Protein AF-0000000067756983 (afdb_homodimer)

Foldseek 3Di:
DDPVVVLVVLVVVVVVVVVVVVVVVVVVVVVCVVVVPPDDCPCPVPVVQVVVCVVVVWAWDWAWDDPDDFKIKIKIKGFDDVCLVVQLVVSCVSQQWAWDDWDWDDDPRMIIIITMTGRPDPDDDDRVSVRVVSNVSRNVD/DDPVVVLVVVVVVVVVVLVVVVVVVVVVVVVCVVVVPPDDCPCPVPVVQVVVCVVVVWAWDWAWDDPDQFKIKIKIKDFDDVCLVVQLVVVCVSQQWAWDDWDWDDDPRMIIIITMTGRPDPDDDDRVSVRVVSSVSRVSD

InterPro domains:
  IPR051358 Transcription factor AMS/ICE1/BHLH6-like [PTHR31945] (1-136)
  IPR054502 Plant bHLH transcription factor, ACT-like domain [PF22754] (61-138)

Secondary structure (DSSP, 8-state):
--HHHHHHHHHHHHHHHHHHHHHHHHHHHHHHHHHTTSS---------HHHHHHHHT---EEEEEE-SSSEEEEEEEEE--TTHHHHHHHHHHHTTEEEEEEEEEEETTEEEEEEEEEE-S-S---HHHHHHHHHHHHHH-/--HHHHHHHHHHHHHHHHHHHHHHHHHHHHHHHHHTTSS---------HHHHHHHHT---EEEEEE-SSSEEEEEEEEE--TTHHHHHHHHHHHTTEEEEEEEEEEETTEEEEEEEEEE-S-S---HHHHHHHHHHHHHH-

Radius of gyration: 19.57 Å; Cα contacts (8 Å, |Δi|>4): 370; chains: 2; bounding box: 44×50×49 Å

Sequence (282 aa):
MTKETIITDAITYIRELQTNVNNLSEQLLEMEATHGEELETKSEENIDTAEEMANWGIEPEVQVAHIGTSKLWIKIVCQKKRGGFTKLMEAMNVLGFDLNDTSVTASKGALLVTSSVEVVRGGQIDAHQIREILLEIIRGIMTKETIITDAITYIRELQTNVNNLSEQLLEMEATHGEELETKSEENIDTAEEMANWGIEPEVQVAHIGTSKLWIKIVCQKKRGGFTKLMEAMNVLGFDLNDTSVTASKGALLVTSSVEVVRGGQIDAHQIREILLEIIRGI

Structure (mmCIF, N/CA/C/O backbone):
data_AF-0000000067756983-model_v1
#
loop_
_entity.id
_entity.type
_entity.pdbx_description
1 polymer 'Transcription factor DYT1-like'
#
loop_
_atom_site.group_PDB
_atom_site.id
_atom_site.type_symbol
_atom_site.label_atom_id
_atom_site.label_alt_id
_atom_site.label_comp_id
_atom_site.label_asym_id
_atom_site.label_entity_id
_atom_site.label_seq_id
_atom_site.pdbx_PDB_ins_code
_atom_site.Cartn_x
_atom_site.Cartn_y
_atom_site.Cartn_z
_atom_site.occupancy
_atom_site.B_iso_or_equiv
_atom_site.auth_seq_id
_atom_site.auth_comp_id
_atom_site.auth_asym_id
_atom_site.auth_atom_id
_atom_site.pdbx_PDB_model_num
ATOM 1 N N . MET A 1 1 ? 13.281 25.672 15.852 1 36.59 1 MET A N 1
ATOM 2 C CA . MET A 1 1 ? 13.094 25.25 14.461 1 36.59 1 MET A CA 1
ATOM 3 C C . MET A 1 1 ? 11.633 25.375 14.047 1 36.59 1 MET A C 1
ATOM 5 O O . MET A 1 1 ? 10.742 24.859 14.727 1 36.59 1 MET A O 1
ATOM 9 N N . THR A 1 2 ? 11.273 26.391 13.211 1 50.47 2 THR A N 1
ATOM 10 C CA . THR A 1 2 ? 9.914 26.844 12.977 1 50.47 2 THR A CA 1
ATOM 11 C C . THR A 1 2 ? 9.188 25.938 12 1 50.47 2 THR A C 1
ATOM 13 O O . THR A 1 2 ? 9.82 25.188 11.242 1 50.47 2 THR A O 1
ATOM 16 N N . LYS A 1 3 ? 7.898 25.875 12.117 1 46.28 3 LYS A N 1
ATOM 17 C CA . LYS A 1 3 ? 6.965 25.078 11.328 1 46.28 3 LYS A CA 1
ATOM 18 C C . LYS A 1 3 ? 7.242 25.219 9.836 1 46.28 3 LYS A C 1
ATOM 20 O O . LYS A 1 3 ? 7.176 24.234 9.094 1 46.28 3 LYS A O 1
ATOM 25 N N . GLU A 1 4 ? 7.738 26.344 9.453 1 51.88 4 GLU A N 1
ATOM 26 C CA . GLU A 1 4 ? 7.977 26.703 8.055 1 51.88 4 GLU A CA 1
ATOM 27 C C . GLU A 1 4 ? 9.211 25.984 7.512 1 51.88 4 GLU A C 1
ATOM 29 O O . GLU A 1 4 ? 9.203 25.484 6.387 1 51.88 4 GLU A O 1
ATOM 34 N N . THR A 1 5 ? 10.164 25.766 8.406 1 55.03 5 THR A N 1
ATOM 35 C CA . THR A 1 5 ? 11.422 25.141 7.988 1 55.03 5 THR A CA 1
ATOM 36 C C . THR A 1 5 ? 11.242 23.641 7.793 1 55.03 5 THR A C 1
ATOM 38 O O . THR A 1 5 ? 11.805 23.062 6.863 1 55.03 5 THR A O 1
ATOM 41 N N . ILE A 1 6 ? 10.406 23.047 8.492 1 44.69 6 ILE A N 1
ATOM 42 C CA . ILE A 1 6 ? 10.164 21.609 8.43 1 44.69 6 ILE A CA 1
ATOM 43 C C . ILE A 1 6 ? 9.406 21.281 7.148 1 44.69 6 ILE A C 1
ATOM 45 O O . ILE A 1 6 ? 9.719 20.297 6.465 1 44.69 6 ILE A O 1
ATOM 49 N N . ILE A 1 7 ? 8.539 22.141 6.773 1 47.72 7 ILE A N 1
ATOM 50 C CA . ILE A 1 7 ? 7.738 21.938 5.57 1 47.72 7 ILE A CA 1
ATOM 51 C C . ILE A 1 7 ? 8.617 22.094 4.332 1 47.72 7 ILE A C 1
ATOM 53 O O . ILE A 1 7 ? 8.539 21.297 3.398 1 47.72 7 ILE A O 1
ATOM 57 N N . THR A 1 8 ? 9.406 23.125 4.434 1 49.41 8 THR A N 1
ATOM 58 C CA . THR A 1 8 ? 10.297 23.391 3.305 1 49.41 8 THR A CA 1
ATOM 59 C C . THR A 1 8 ? 11.273 22.219 3.111 1 49.41 8 THR A C 1
ATOM 61 O O . THR A 1 8 ? 11.523 21.797 1.982 1 49.41 8 THR A O 1
ATOM 64 N N . ASP A 1 9 ? 11.68 21.703 4.18 1 51.28 9 ASP A N 1
ATOM 65 C CA . ASP A 1 9 ? 12.602 20.562 4.121 1 51.28 9 ASP A CA 1
ATOM 66 C C . ASP A 1 9 ? 11.914 19.328 3.545 1 51.28 9 ASP A C 1
ATOM 68 O O . ASP A 1 9 ? 12.5 18.625 2.725 1 51.28 9 ASP A O 1
ATOM 72 N N . ALA A 1 10 ? 10.766 19.203 3.908 1 50.38 10 ALA A N 1
ATOM 73 C CA . ALA A 1 10 ? 9.969 18.078 3.42 1 50.38 10 ALA A CA 1
ATOM 74 C C . ALA A 1 10 ? 9.695 18.203 1.924 1 50.38 10 ALA A C 1
ATOM 76 O O . ALA A 1 10 ? 9.867 17.234 1.171 1 50.38 10 ALA A O 1
ATOM 77 N N . ILE A 1 11 ? 9.32 19.359 1.506 1 48.72 11 ILE A N 1
ATOM 78 C CA . ILE A 1 11 ? 9.062 19.609 0.092 1 48.72 11 ILE A CA 1
ATOM 79 C C . ILE A 1 11 ? 10.32 19.328 -0.722 1 48.72 11 ILE A C 1
ATOM 81 O O . ILE A 1 11 ? 10.25 18.703 -1.784 1 48.72 11 ILE A O 1
ATOM 85 N N . THR A 1 12 ? 11.453 19.859 -0.094 1 55.69 12 THR A N 1
ATOM 86 C CA . THR A 1 12 ? 12.742 19.641 -0.745 1 55.69 12 THR A CA 1
ATOM 87 C C . THR A 1 12 ? 13.047 18.156 -0.895 1 55.69 12 THR A C 1
ATOM 89 O O . THR A 1 12 ? 13.492 17.719 -1.954 1 55.69 12 THR A O 1
ATOM 92 N N . TYR A 1 13 ? 12.734 17.531 0.119 1 47.44 13 TYR A N 1
ATOM 93 C CA . TYR A 1 13 ? 12.945 16.078 0.11 1 47.44 13 TYR A CA 1
ATOM 94 C C . TYR A 1 13 ? 12.055 15.406 -0.927 1 47.44 13 TYR A C 1
ATOM 96 O O . TYR A 1 13 ? 12.523 14.57 -1.703 1 47.44 13 TYR A O 1
ATOM 104 N N . ILE A 1 14 ? 10.953 15.812 -0.94 1 49.72 14 ILE A N 1
ATOM 105 C CA . ILE A 1 14 ? 9.984 15.258 -1.886 1 49.72 14 ILE A CA 1
ATOM 106 C C . ILE A 1 14 ? 10.43 15.578 -3.314 1 49.72 14 ILE A C 1
ATOM 108 O O . ILE A 1 14 ? 10.375 14.711 -4.191 1 49.72 14 ILE A O 1
ATOM 112 N N . ARG A 1 15 ? 10.836 16.781 -3.408 1 51.19 15 ARG A N 1
ATOM 113 C CA . ARG A 1 15 ? 11.336 17.172 -4.719 1 51.19 15 ARG A CA 1
ATOM 114 C C . ARG A 1 15 ? 12.555 16.344 -5.121 1 51.19 15 ARG A C 1
ATOM 116 O O . ARG A 1 15 ? 12.664 15.922 -6.27 1 51.19 15 ARG A O 1
ATOM 123 N N . GLU A 1 16 ? 13.344 16.234 -4.133 1 52.62 16 GLU A N 1
ATOM 124 C CA . GLU A 1 16 ? 14.523 15.414 -4.363 1 52.62 16 GLU A CA 1
ATOM 125 C C . GLU A 1 16 ? 14.133 13.977 -4.688 1 52.62 16 GLU A C 1
ATOM 127 O O . GLU A 1 16 ? 14.703 13.359 -5.594 1 52.62 16 GLU A O 1
ATOM 132 N N . LEU A 1 17 ? 13.234 13.5 -4.012 1 47.62 17 LEU A N 1
ATOM 133 C CA . LEU A 1 17 ? 12.742 12.148 -4.254 1 47.62 17 LEU A CA 1
ATOM 134 C C . LEU A 1 17 ? 12.117 12.039 -5.645 1 47.62 17 LEU A C 1
ATOM 136 O O . LEU A 1 17 ? 12.375 11.07 -6.367 1 47.62 17 LEU A O 1
ATOM 140 N N . GLN A 1 18 ? 11.414 12.984 -5.906 1 49.75 18 GLN A N 1
ATOM 141 C CA . GLN A 1 18 ? 10.781 13.023 -7.223 1 49.75 18 GLN A CA 1
ATOM 142 C C . GLN A 1 18 ? 11.82 13.055 -8.336 1 49.75 18 GLN A C 1
ATOM 144 O O . GLN A 1 18 ? 11.68 12.367 -9.352 1 49.75 18 GLN A O 1
ATOM 149 N N . THR A 1 19 ? 12.758 13.828 -8.094 1 55.75 19 THR A N 1
ATOM 150 C CA . THR A 1 19 ? 13.852 13.914 -9.055 1 55.75 19 THR A CA 1
ATOM 151 C C . THR A 1 19 ? 14.555 12.562 -9.195 1 55.75 19 THR A C 1
ATOM 153 O O . THR A 1 19 ? 14.875 12.141 -10.305 1 55.75 19 THR A O 1
ATOM 156 N N . ASN A 1 20 ? 14.734 11.969 -8.133 1 48.38 20 ASN A N 1
ATOM 157 C CA . ASN A 1 20 ? 15.375 10.656 -8.133 1 48.38 20 ASN A CA 1
ATOM 158 C C . ASN A 1 20 ? 14.539 9.617 -8.875 1 48.38 20 ASN A C 1
ATOM 160 O O . ASN A 1 20 ? 15.07 8.828 -9.656 1 48.38 20 ASN A O 1
ATOM 164 N N . VAL A 1 21 ? 13.312 9.656 -8.547 1 46.88 21 VAL A N 1
ATOM 165 C CA . VAL A 1 21 ? 12.383 8.758 -9.227 1 46.88 21 VAL A CA 1
ATOM 166 C C . VAL A 1 21 ? 12.422 9.016 -10.734 1 46.88 21 VAL A C 1
ATOM 168 O O . VAL A 1 21 ? 12.453 8.078 -11.531 1 46.88 21 VAL A O 1
ATOM 171 N N . ASN A 1 22 ? 12.398 10.195 -11.031 1 49.06 22 ASN A N 1
ATOM 172 C CA . ASN A 1 22 ? 12.492 10.57 -12.445 1 49.06 22 ASN A CA 1
ATOM 173 C C . ASN A 1 22 ? 13.797 10.086 -13.07 1 49.06 22 ASN A C 1
ATOM 175 O O . ASN A 1 22 ? 13.797 9.578 -14.188 1 49.06 22 ASN A O 1
ATOM 179 N N . ASN A 1 23 ? 14.727 10.32 -12.367 1 50.28 23 ASN A N 1
ATOM 180 C CA . ASN A 1 23 ? 16.016 9.852 -12.844 1 50.28 23 ASN A CA 1
ATOM 181 C C . ASN A 1 23 ? 16.047 8.336 -13.016 1 50.28 23 ASN A C 1
ATOM 183 O O . ASN A 1 23 ? 16.547 7.832 -14.023 1 50.28 23 ASN A O 1
ATOM 187 N N . LEU A 1 24 ? 15.539 7.738 -12.109 1 45.72 24 LEU A N 1
ATOM 188 C CA . LEU A 1 24 ? 15.469 6.285 -12.141 1 45.72 24 LEU A CA 1
ATOM 189 C C . LEU A 1 24 ? 14.594 5.812 -13.305 1 45.72 24 LEU A C 1
ATOM 191 O O . LEU A 1 24 ? 14.945 4.859 -14 1 45.72 24 LEU A O 1
ATOM 195 N N . SER A 1 25 ? 13.539 6.363 -13.398 1 44.47 25 SER A N 1
ATOM 196 C CA . SER A 1 25 ? 12.641 6.07 -14.508 1 44.47 25 SER A CA 1
ATOM 197 C C . SER A 1 25 ? 13.328 6.289 -15.852 1 44.47 25 SER A C 1
ATOM 199 O O . SER A 1 25 ? 13.188 5.48 -16.766 1 44.47 25 SER A O 1
ATOM 201 N N . GLU A 1 26 ? 13.945 7.352 -15.945 1 50.78 26 GLU A N 1
ATOM 202 C CA . GLU A 1 26 ? 14.703 7.645 -17.156 1 50.78 26 GLU A CA 1
ATOM 203 C C . GLU A 1 26 ? 15.773 6.582 -17.391 1 50.78 26 GLU A C 1
ATOM 205 O O . GLU A 1 26 ? 15.977 6.148 -18.531 1 50.78 26 GLU A O 1
ATOM 210 N N . GLN A 1 27 ? 16.406 6.289 -16.391 1 48.44 27 GLN A N 1
ATOM 211 C CA . GLN A 1 27 ? 17.438 5.266 -16.469 1 48.44 27 GLN A CA 1
ATOM 212 C C . GLN A 1 27 ? 16.844 3.916 -16.875 1 48.44 27 GLN A C 1
ATOM 214 O O . GLN A 1 27 ? 17.422 3.203 -17.703 1 48.44 27 GLN A O 1
ATOM 219 N N . LEU A 1 28 ? 15.805 3.629 -16.281 1 43.47 28 LEU A N 1
ATOM 220 C CA . LEU A 1 28 ? 15.102 2.4 -16.641 1 43.47 28 LEU A CA 1
ATOM 221 C C . LEU A 1 28 ? 14.664 2.424 -18.094 1 43.47 28 LEU A C 1
ATOM 223 O O . LEU A 1 28 ? 14.781 1.419 -18.797 1 43.47 28 LEU A O 1
ATOM 227 N N . LEU A 1 29 ? 14.188 3.416 -18.453 1 47.22 29 LEU A N 1
ATOM 228 C CA . LEU A 1 29 ? 13.805 3.582 -19.844 1 47.22 29 LEU A CA 1
ATOM 229 C C . LEU A 1 29 ? 15.023 3.449 -20.766 1 47.22 29 LEU A C 1
ATOM 231 O O . LEU A 1 29 ? 14.938 2.842 -21.828 1 47.22 29 LEU A O 1
ATOM 235 N N . GLU A 1 30 ? 15.961 3.965 -20.328 1 47.97 30 GLU A N 1
ATOM 236 C CA . GLU A 1 30 ? 17.188 3.871 -21.109 1 47.97 30 GLU A CA 1
ATOM 237 C C . GLU A 1 30 ? 17.703 2.434 -21.172 1 47.97 30 GLU A C 1
ATOM 239 O O . GLU A 1 30 ? 18.156 1.973 -22.219 1 47.97 30 GLU A O 1
ATOM 244 N N . MET A 1 31 ? 17.719 1.837 -20.094 1 42.47 31 MET A N 1
ATOM 245 C CA . MET A 1 31 ? 18.156 0.443 -20.047 1 42.47 31 MET A CA 1
ATOM 246 C C . MET A 1 31 ? 17.219 -0.446 -20.859 1 42.47 31 MET A C 1
ATOM 248 O O . MET A 1 31 ? 17.672 -1.361 -21.547 1 42.47 31 MET A O 1
ATOM 252 N N . GLU A 1 32 ? 16 -0.289 -20.594 1 40.88 32 GLU A N 1
ATOM 253 C CA . GLU A 1 32 ? 15.055 -1.032 -21.406 1 40.88 32 GLU A CA 1
ATOM 254 C C . GLU A 1 32 ? 15.281 -0.773 -22.891 1 40.88 32 GLU A C 1
ATOM 256 O O . GLU A 1 32 ? 15.102 -1.669 -23.719 1 40.88 32 GLU A O 1
ATOM 261 N N . ALA A 1 33 ? 15.57 0.448 -23.219 1 41.69 33 ALA A N 1
ATOM 262 C CA . ALA A 1 33 ? 15.867 0.788 -24.609 1 41.69 33 ALA A CA 1
ATOM 263 C C . ALA A 1 33 ? 17.078 0.007 -25.109 1 41.69 33 ALA A C 1
ATOM 265 O O . ALA A 1 33 ? 17.125 -0.387 -26.281 1 41.69 33 ALA A O 1
ATOM 266 N N . THR A 1 34 ? 17.984 -0.123 -24.266 1 39.94 34 THR A N 1
ATOM 267 C CA . THR A 1 34 ? 19.141 -0.891 -24.734 1 39.94 34 THR A CA 1
ATOM 268 C C . THR A 1 34 ? 18.812 -2.379 -24.797 1 39.94 34 THR A C 1
ATOM 270 O O . THR A 1 34 ? 19.266 -3.084 -25.688 1 39.94 34 THR A O 1
ATOM 273 N N . HIS A 1 35 ? 18.297 -2.93 -23.719 1 37.5 35 HIS A N 1
ATOM 274 C CA . HIS A 1 35 ? 17.984 -4.352 -23.766 1 37.5 35 HIS A CA 1
ATOM 275 C C . HIS A 1 35 ? 16.719 -4.613 -24.594 1 37.5 35 HIS A C 1
ATOM 277 O O . HIS A 1 35 ? 16.5 -5.738 -25.031 1 37.5 35 HIS A O 1
ATOM 283 N N . GLY A 1 36 ? 15.781 -3.736 -24.391 1 34.25 36 GLY A N 1
ATOM 284 C CA . GLY A 1 36 ? 14.523 -3.926 -25.109 1 34.25 36 GLY A CA 1
ATOM 285 C C . GLY A 1 36 ? 14.688 -3.918 -26.609 1 34.25 36 GLY A C 1
ATOM 286 O O . GLY A 1 36 ? 13.703 -3.781 -27.344 1 34.25 36 GLY A O 1
ATOM 287 N N . GLU A 1 37 ? 15.734 -3.994 -27.188 1 33.19 37 GLU A N 1
ATOM 288 C CA . GLU A 1 37 ? 15.516 -4.105 -28.625 1 33.19 37 GLU A CA 1
ATOM 289 C C . GLU A 1 37 ? 14.422 -5.129 -28.938 1 33.19 37 GLU A C 1
ATOM 291 O O . GLU A 1 37 ? 13.602 -4.914 -29.828 1 33.19 37 GLU A O 1
ATOM 296 N N . GLU A 1 38 ? 14.625 -6.48 -28.688 1 33.31 38 GLU A N 1
ATOM 297 C CA . GLU A 1 38 ? 13.711 -7.422 -29.328 1 33.31 38 GLU A CA 1
ATOM 298 C C . GLU A 1 38 ? 12.352 -7.422 -28.625 1 33.31 38 GLU A C 1
ATOM 300 O O . GLU A 1 38 ? 11.406 -8.055 -29.094 1 33.31 38 GLU A O 1
ATOM 305 N N . LEU A 1 39 ? 12.328 -7.441 -27.266 1 32.03 39 LEU A N 1
ATOM 306 C CA . LEU A 1 39 ? 10.977 -7.699 -26.781 1 32.03 39 LEU A CA 1
ATOM 307 C C . LEU A 1 39 ? 10.016 -6.605 -27.234 1 32.03 39 LEU A C 1
ATOM 309 O O . LEU A 1 39 ? 10.398 -5.434 -27.312 1 32.03 39 LEU A O 1
ATOM 313 N N . GLU A 1 40 ? 8.875 -6.832 -27.938 1 30.91 40 GLU A N 1
ATOM 314 C CA . GLU A 1 40 ? 7.809 -6.059 -28.562 1 30.91 40 GLU A CA 1
ATOM 315 C C . GLU A 1 40 ? 7.379 -4.887 -27.688 1 30.91 40 GLU A C 1
ATOM 317 O O . GLU A 1 40 ? 7.383 -4.988 -26.453 1 30.91 40 GLU A O 1
ATOM 322 N N . THR A 1 41 ? 7.496 -3.629 -28.031 1 29.73 41 THR A N 1
ATOM 323 C CA . THR A 1 41 ? 7.055 -2.254 -27.828 1 29.73 41 THR A CA 1
ATOM 324 C C . THR A 1 41 ? 5.641 -2.217 -27.25 1 29.73 41 THR A C 1
ATOM 326 O O . TH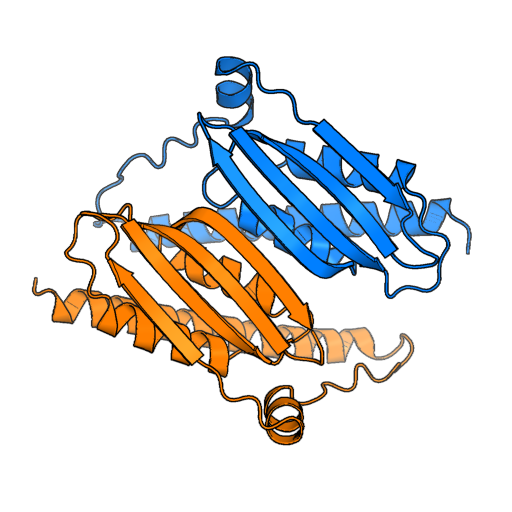R A 1 41 ? 4.688 -1.888 -27.953 1 29.73 41 THR A O 1
ATOM 329 N N . LYS A 1 42 ? 5.082 -3.326 -26.719 1 30.2 42 LYS A N 1
ATOM 330 C CA . LYS A 1 42 ? 3.691 -2.965 -26.453 1 30.2 42 LYS A CA 1
ATOM 331 C C . LYS A 1 42 ? 3.598 -1.609 -25.766 1 30.2 42 LYS A C 1
ATOM 333 O O . LYS A 1 42 ? 4.438 -1.278 -24.922 1 30.2 42 LYS A O 1
ATOM 338 N N . SER A 1 43 ? 2.961 -0.552 -26.266 1 30.27 43 SER A N 1
ATOM 339 C CA . SER A 1 43 ? 2.604 0.837 -26 1 30.27 43 SER A CA 1
ATOM 340 C C . SER A 1 43 ? 2.289 1.057 -24.531 1 30.27 43 SER A C 1
ATOM 342 O O . SER A 1 43 ? 1.29 0.545 -24.016 1 30.27 43 SER A O 1
ATOM 344 N N . GLU A 1 44 ? 3.182 0.87 -23.672 1 33.62 44 GLU A N 1
ATOM 345 C CA . GLU A 1 44 ? 2.92 1.61 -22.453 1 33.62 44 GLU A CA 1
ATOM 346 C C . GLU A 1 44 ? 2.252 2.951 -22.734 1 33.62 44 GLU A C 1
ATOM 348 O O . GLU A 1 44 ? 2.902 3.883 -23.219 1 33.62 44 GLU A O 1
ATOM 353 N N . GLU A 1 45 ? 1.182 3.066 -23.516 1 32.41 45 GLU A N 1
ATOM 354 C CA . GLU A 1 45 ? 0.458 4.332 -23.594 1 32.41 45 GLU A CA 1
ATOM 355 C C . GLU A 1 45 ? 0.541 5.09 -22.266 1 32.41 45 GLU A C 1
ATOM 357 O O . GLU A 1 45 ? 0.088 4.594 -21.234 1 32.41 45 GLU A O 1
ATOM 362 N N . ASN A 1 46 ? 1.692 5.621 -21.906 1 35.22 46 ASN A N 1
ATOM 363 C CA . ASN A 1 46 ? 1.701 6.762 -21 1 35.22 46 ASN A CA 1
ATOM 364 C C . ASN A 1 46 ? 0.363 7.496 -21 1 35.22 46 ASN A C 1
ATOM 366 O O . ASN A 1 46 ? 0.097 8.305 -21.891 1 35.22 46 ASN A O 1
ATOM 370 N N . ILE A 1 47 ? -0.739 6.887 -20.953 1 34.44 47 ILE A N 1
ATOM 371 C CA . ILE A 1 47 ? -1.955 7.68 -20.812 1 34.44 47 ILE A CA 1
ATOM 372 C C . ILE A 1 47 ? -1.733 8.781 -19.766 1 34.44 47 ILE A C 1
ATOM 374 O O . ILE A 1 47 ? -1.287 8.508 -18.656 1 34.44 47 ILE A O 1
ATOM 378 N N . ASP A 1 48 ? -1.341 9.961 -20.156 1 37.44 48 ASP A N 1
ATOM 379 C CA . ASP A 1 48 ? -1.417 11.172 -19.328 1 37.44 48 ASP A CA 1
ATOM 380 C C . ASP A 1 48 ? -2.535 11.062 -18.297 1 37.44 48 ASP A C 1
ATOM 382 O O . ASP A 1 48 ? -3.715 11.031 -18.656 1 37.44 48 ASP A O 1
ATOM 386 N N . THR A 1 49 ? -2.303 10.391 -17.266 1 40.44 49 THR A N 1
ATOM 387 C CA . THR A 1 49 ? -3.213 10.172 -16.141 1 40.44 49 THR A CA 1
ATOM 388 C C . THR A 1 49 ? -4.062 11.414 -15.891 1 40.44 49 THR A C 1
ATOM 390 O O . THR A 1 49 ? -5.254 11.312 -15.586 1 40.44 49 THR A O 1
ATOM 393 N N . ALA A 1 50 ? -3.404 12.617 -15.836 1 40.97 50 ALA A N 1
ATOM 394 C CA . ALA A 1 50 ? -4.227 13.812 -15.688 1 40.97 50 ALA A CA 1
ATOM 395 C C . ALA A 1 50 ? -5.289 13.891 -16.781 1 40.97 50 ALA A C 1
ATOM 397 O O . ALA A 1 50 ? -6.43 14.281 -16.516 1 40.97 50 ALA A O 1
ATOM 398 N N . GLU A 1 51 ? -4.816 13.68 -17.922 1 45.25 51 GLU A N 1
ATOM 399 C CA . GLU A 1 51 ? -5.758 13.773 -19.031 1 45.25 51 GLU A CA 1
ATOM 400 C C . GLU A 1 51 ? -6.836 12.695 -18.938 1 45.25 51 GLU A C 1
ATOM 402 O O . GLU A 1 51 ? -8 12.945 -19.25 1 45.25 51 GLU A O 1
ATOM 407 N N . GLU A 1 52 ? -6.488 11.492 -18.516 1 47.44 52 GLU A N 1
ATOM 408 C CA . GLU A 1 52 ? -7.551 10.5 -18.359 1 47.44 52 GLU A CA 1
ATOM 409 C C . GLU A 1 52 ? -8.469 10.852 -17.203 1 47.44 52 GLU A C 1
ATOM 411 O O . GLU A 1 52 ? -9.688 10.672 -17.281 1 47.44 52 GLU A O 1
ATOM 416 N N . MET A 1 53 ? -7.871 11.359 -16.031 1 48.66 53 MET A N 1
ATOM 417 C CA . MET A 1 53 ? -8.734 11.859 -14.977 1 48.66 53 MET A CA 1
ATOM 418 C C . MET A 1 53 ? -9.758 12.852 -15.523 1 48.66 53 MET A C 1
ATOM 420 O O . MET A 1 53 ? -10.93 12.812 -15.148 1 48.66 53 MET A O 1
ATOM 424 N N . ALA A 1 54 ? -9.156 13.812 -16.312 1 52.5 54 ALA A N 1
ATOM 425 C CA . ALA A 1 54 ? -10.086 14.742 -16.953 1 52.5 54 ALA A CA 1
ATOM 426 C C . ALA A 1 54 ? -11.164 13.984 -17.734 1 52.5 54 ALA A C 1
ATOM 428 O O . ALA A 1 54 ? -12.312 14.422 -17.797 1 52.5 54 ALA A O 1
ATOM 429 N N . ASN A 1 55 ? -10.727 12.906 -18.25 1 54.78 55 ASN A N 1
ATOM 430 C CA . ASN A 1 55 ? -11.727 12.258 -19.078 1 54.78 55 ASN A CA 1
ATOM 431 C C . ASN A 1 55 ? -12.852 11.648 -18.25 1 54.78 55 ASN A C 1
ATOM 433 O O . ASN A 1 55 ? -14 11.609 -18.688 1 54.78 55 ASN A O 1
ATOM 437 N N . TRP A 1 56 ? -12.352 11.312 -17.016 1 59.38 56 TRP A N 1
ATOM 438 C CA . TRP A 1 56 ? -13.414 10.758 -16.188 1 59.38 56 TRP A CA 1
ATOM 439 C C . TRP A 1 56 ? -13.969 11.812 -15.234 1 59.38 56 TRP A C 1
ATOM 441 O O . TRP A 1 56 ? -14.938 11.57 -14.516 1 59.38 56 TRP A O 1
ATOM 451 N N . GLY A 1 57 ? -13.305 13.039 -15.406 1 69.62 57 GLY A N 1
ATOM 452 C CA . GLY A 1 57 ? -13.789 14.109 -14.555 1 69.62 57 GLY A CA 1
ATOM 453 C C . GLY A 1 57 ? -13.508 13.883 -13.086 1 69.62 57 GLY A C 1
ATOM 454 O O . GLY A 1 57 ? -14.18 14.445 -12.219 1 69.62 57 GLY A O 1
ATOM 455 N N . ILE A 1 58 ? -12.594 12.914 -12.789 1 77.56 58 ILE A N 1
ATOM 456 C CA . ILE A 1 58 ? -12.359 12.648 -11.375 1 77.56 58 ILE A CA 1
ATOM 457 C C . ILE A 1 58 ? -11.297 13.617 -10.836 1 77.56 58 ILE A C 1
ATOM 459 O O . ILE A 1 58 ? -10.156 13.609 -11.297 1 77.56 58 ILE A O 1
ATOM 463 N N . GLU A 1 59 ? -11.633 14.508 -9.93 1 86.81 59 GLU A N 1
ATOM 464 C CA . GLU A 1 59 ? -10.727 15.445 -9.273 1 86.81 59 GLU A CA 1
ATOM 465 C C . GLU A 1 59 ? -10.188 14.859 -7.969 1 86.81 59 GLU A C 1
ATOM 467 O O . GLU A 1 59 ? -10.945 14.344 -7.152 1 86.81 59 GLU A O 1
ATOM 472 N N . PRO A 1 60 ? -8.914 14.953 -7.844 1 92.56 60 PRO A N 1
ATOM 473 C CA . PRO A 1 60 ? -8.344 14.414 -6.605 1 92.56 60 PRO A CA 1
ATOM 474 C C . PRO A 1 60 ? -8.875 15.117 -5.359 1 92.56 60 PRO A C 1
ATOM 476 O O . PRO A 1 60 ? -9.055 16.328 -5.359 1 92.56 60 PRO A O 1
ATOM 479 N N . GLU A 1 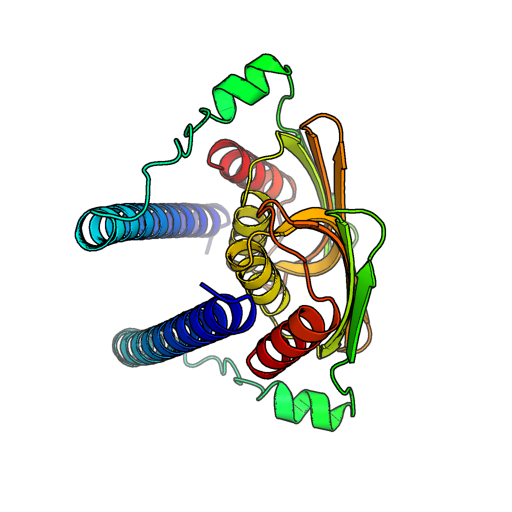61 ? -9.234 14.344 -4.43 1 94.88 61 GLU A N 1
ATOM 480 C CA . GLU A 1 61 ? -9.695 14.82 -3.129 1 94.88 61 GLU A CA 1
ATOM 481 C C . GLU A 1 61 ? -8.883 14.195 -1.996 1 94.88 61 GLU A C 1
ATOM 483 O O . GLU A 1 61 ? -8.578 13 -2.023 1 94.88 61 GLU A O 1
ATOM 488 N N . VAL A 1 62 ? -8.477 15.086 -1.044 1 95.88 62 VAL A N 1
ATOM 489 C CA . VAL A 1 62 ? -7.762 14.602 0.128 1 95.88 62 VAL A CA 1
ATOM 490 C C . VAL A 1 62 ? -8.383 15.18 1.396 1 95.88 62 VAL A C 1
ATOM 492 O O . VAL A 1 62 ? -8.625 16.391 1.477 1 95.88 62 VAL A O 1
ATOM 495 N N . GLN A 1 63 ? -8.711 14.328 2.307 1 96.69 63 GLN A N 1
ATOM 496 C CA . GLN A 1 63 ? -9.172 14.727 3.633 1 96.69 63 GLN A CA 1
ATOM 497 C C . GLN A 1 63 ? -8.242 14.203 4.723 1 96.69 63 GLN A C 1
ATOM 499 O O . GLN A 1 63 ? -7.793 13.055 4.664 1 96.69 63 GLN A O 1
ATOM 504 N N . VAL A 1 64 ? -7.914 15.078 5.625 1 95.31 64 VAL A N 1
ATOM 505 C CA . VAL A 1 64 ? -7.055 14.703 6.746 1 95.31 64 VAL A CA 1
ATOM 506 C C . VAL A 1 64 ? -7.672 15.188 8.055 1 95.31 64 VAL A C 1
ATOM 508 O O . VAL A 1 64 ? -8.109 16.328 8.156 1 95.31 64 VAL A O 1
ATOM 511 N N . ALA A 1 65 ? -7.734 14.273 8.984 1 94.81 65 ALA A N 1
ATOM 512 C CA . ALA A 1 65 ? -8.281 14.633 10.289 1 94.81 65 ALA A CA 1
ATOM 513 C C . ALA A 1 65 ? -7.441 14.031 11.414 1 94.81 65 ALA A C 1
ATOM 515 O O . ALA A 1 65 ? -6.941 12.914 11.297 1 94.81 65 ALA A O 1
ATOM 516 N N . HIS A 1 66 ? -7.41 14.758 12.453 1 91.69 66 HIS A N 1
ATOM 517 C CA . HIS A 1 66 ? -6.785 14.219 13.656 1 91.69 66 HIS A CA 1
ATOM 518 C C . HIS A 1 66 ? -7.699 13.219 14.352 1 91.69 66 HIS A C 1
ATOM 520 O O . HIS A 1 66 ? -8.891 13.492 14.547 1 91.69 66 HIS A O 1
ATOM 526 N N . ILE A 1 67 ? -7.184 12.094 14.664 1 90.06 67 ILE A N 1
ATOM 527 C CA . ILE A 1 67 ? -7.984 11.117 15.391 1 90.06 67 ILE A CA 1
ATOM 528 C C . ILE A 1 67 ? -7.305 10.773 16.719 1 90.06 67 ILE A C 1
ATOM 530 O O . ILE A 1 67 ? -7.723 9.844 17.406 1 90.06 67 ILE A O 1
ATOM 534 N N . GLY A 1 68 ? -6.301 11.453 17.109 1 84.06 68 GLY A N 1
ATOM 535 C CA . GLY A 1 68 ? -5.508 11.344 18.328 1 84.06 68 GLY A CA 1
ATOM 536 C C . GLY A 1 68 ? -4.336 12.305 18.359 1 84.06 68 GLY A C 1
ATOM 537 O O . GLY A 1 68 ? -4.211 13.172 17.5 1 84.06 68 GLY A O 1
ATOM 538 N N . THR A 1 69 ? -3.59 12.25 19.344 1 82.44 69 THR A N 1
ATOM 539 C CA . THR A 1 69 ? -2.459 13.156 19.5 1 82.44 69 THR A CA 1
ATOM 540 C C . THR A 1 69 ? -1.447 12.977 18.375 1 82.44 69 THR A C 1
ATOM 542 O O . THR A 1 69 ? -0.939 13.953 17.828 1 82.44 69 THR A O 1
ATOM 545 N N . SER A 1 70 ? -1.189 11.742 17.969 1 87.25 70 SER A N 1
ATOM 546 C CA . SER A 1 70 ? -0.176 11.477 16.953 1 87.25 70 SER A CA 1
ATOM 547 C C . SER A 1 70 ? -0.746 10.656 15.797 1 87.25 70 SER A C 1
ATOM 549 O O . SER A 1 70 ? 0.004 10.039 15.039 1 87.25 70 SER A O 1
ATOM 551 N N . LYS A 1 71 ? -2.102 10.641 15.695 1 90.81 71 LYS A N 1
ATOM 552 C CA . LYS A 1 71 ? -2.75 9.805 14.695 1 90.81 71 LYS A CA 1
ATOM 553 C C . LYS A 1 71 ? -3.596 10.641 13.742 1 90.81 71 LYS A C 1
ATOM 555 O O . LYS A 1 71 ? -4.273 11.578 14.164 1 90.81 71 LYS A O 1
ATOM 560 N N . LEU A 1 72 ? -3.484 10.312 12.516 1 93.5 72 LEU A N 1
ATOM 561 C CA . LEU A 1 72 ? -4.266 11 11.484 1 93.5 72 LEU A CA 1
ATOM 562 C C . LEU A 1 72 ? -5.129 10.008 10.711 1 93.5 72 LEU A C 1
ATOM 564 O O . LEU A 1 72 ? -4.75 8.844 10.547 1 93.5 72 LEU A O 1
ATOM 568 N N . TRP A 1 73 ? -6.285 10.438 10.383 1 95.5 73 TRP A N 1
ATOM 569 C CA . TRP A 1 73 ? -7.121 9.766 9.391 1 95.5 73 TRP A CA 1
ATOM 570 C C . TRP A 1 73 ? -7.012 10.461 8.039 1 95.5 73 TRP A C 1
ATOM 572 O O . TRP A 1 73 ? -7.117 11.688 7.949 1 95.5 73 TRP A O 1
ATOM 582 N N . ILE A 1 74 ? -6.738 9.672 7.027 1 97 74 ILE A N 1
ATOM 583 C CA . ILE A 1 74 ? -6.535 10.203 5.684 1 97 74 ILE A CA 1
ATOM 584 C C . ILE A 1 74 ? -7.484 9.516 4.707 1 97 74 ILE A C 1
ATOM 586 O O . ILE A 1 74 ? -7.629 8.289 4.73 1 97 74 ILE A O 1
ATOM 590 N N . LYS A 1 75 ? -8.195 10.281 3.943 1 97.25 75 LYS A N 1
ATOM 591 C CA . LYS A 1 75 ? -9.008 9.805 2.832 1 97.25 75 LYS A CA 1
ATOM 592 C C . LYS A 1 75 ? -8.578 10.445 1.516 1 97.25 75 LYS A C 1
ATOM 594 O O . LYS A 1 75 ? -8.484 11.664 1.418 1 97.25 75 LYS A O 1
ATOM 599 N N . ILE A 1 76 ? -8.328 9.617 0.523 1 97.06 76 ILE A N 1
ATOM 600 C CA . ILE A 1 76 ? -7.898 10.102 -0.783 1 97.06 76 ILE A CA 1
ATOM 601 C C . ILE A 1 76 ? -8.812 9.539 -1.871 1 97.06 76 ILE A C 1
ATOM 603 O O . ILE A 1 76 ? -9.102 8.336 -1.884 1 97.06 76 ILE A O 1
ATOM 607 N N . VAL A 1 77 ? -9.281 10.375 -2.717 1 94.5 77 VAL A N 1
ATOM 608 C CA . VAL A 1 77 ? -9.977 9.984 -3.939 1 94.5 77 VAL A CA 1
ATOM 609 C C . VAL A 1 77 ? -9.234 10.539 -5.152 1 94.5 77 VAL A C 1
ATOM 611 O O . VAL A 1 77 ? -8.961 11.742 -5.227 1 94.5 77 VAL A O 1
ATOM 614 N N . CYS A 1 78 ? -8.875 9.617 -6.047 1 92.94 78 CYS A N 1
ATOM 615 C CA . CYS A 1 78 ? -8.148 10.07 -7.234 1 92.94 78 CYS A CA 1
ATOM 616 C C . CYS A 1 78 ? -8.312 9.078 -8.375 1 92.94 78 CYS A C 1
ATOM 618 O O . CYS A 1 78 ? -9.008 8.07 -8.242 1 92.94 78 CYS A O 1
ATOM 620 N N . GLN A 1 79 ? -7.859 9.469 -9.484 1 91.75 79 GLN A N 1
ATOM 621 C CA . GLN A 1 79 ? -7.848 8.555 -10.617 1 91.75 79 GLN A CA 1
ATOM 622 C C . GLN A 1 79 ? -6.895 7.387 -10.375 1 91.75 79 GLN A C 1
ATOM 624 O O . GLN A 1 79 ? -5.781 7.578 -9.883 1 91.75 79 GLN A O 1
ATOM 629 N N . LYS A 1 80 ? -7.379 6.242 -10.648 1 92.44 80 LYS A N 1
ATOM 630 C CA . LYS A 1 80 ? -6.52 5.07 -10.539 1 92.44 80 LYS A CA 1
ATOM 631 C C . LYS A 1 80 ? -5.492 5.031 -11.664 1 92.44 80 LYS A C 1
ATOM 633 O O . LYS A 1 80 ? -5.848 5.148 -12.836 1 9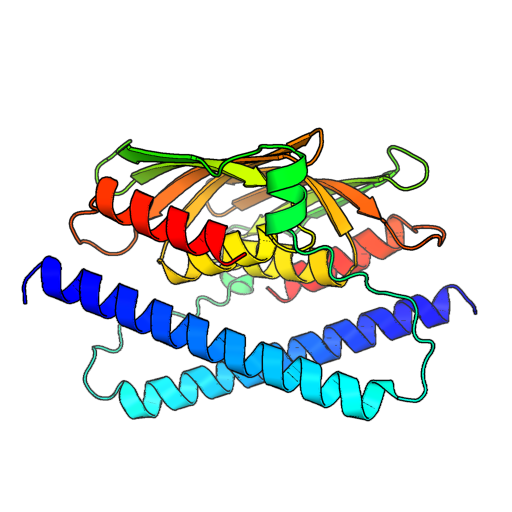2.44 80 LYS A O 1
ATOM 638 N N . LYS A 1 81 ? -4.254 4.922 -11.336 1 87.5 81 LYS A N 1
ATOM 639 C CA . LYS A 1 81 ? -3.141 4.742 -12.258 1 87.5 81 LYS A CA 1
ATOM 640 C C . LYS A 1 81 ? -2.307 3.52 -11.891 1 87.5 81 LYS A C 1
ATOM 642 O O . LYS A 1 81 ? -2.086 3.25 -10.703 1 87.5 81 LYS A O 1
ATOM 647 N N . ARG A 1 82 ? -1.969 2.773 -12.914 1 82.12 82 ARG A N 1
ATOM 648 C CA . ARG A 1 82 ? -1.097 1.636 -12.648 1 82.12 82 ARG A CA 1
ATOM 649 C C . ARG A 1 82 ? 0.151 2.07 -11.883 1 82.12 82 ARG A C 1
ATOM 651 O O . ARG A 1 82 ? 0.819 3.031 -12.273 1 82.12 82 ARG A O 1
ATOM 658 N N . GLY A 1 83 ? 0.351 1.408 -10.727 1 87.19 83 GLY A N 1
ATOM 659 C CA . GLY A 1 83 ? 1.521 1.738 -9.93 1 87.19 83 GLY A CA 1
ATOM 660 C C . GLY A 1 83 ? 1.332 2.977 -9.07 1 87.19 83 GLY A C 1
ATOM 661 O O . GLY A 1 83 ? 2.207 3.328 -8.281 1 87.19 83 GLY A O 1
ATOM 662 N N . GLY A 1 84 ? 0.279 3.682 -9.281 1 91.25 84 GLY A N 1
ATOM 663 C CA . GLY A 1 84 ? 0.044 4.914 -8.547 1 91.25 84 GLY A CA 1
ATOM 664 C C . GLY A 1 84 ? -0.077 4.703 -7.051 1 91.25 84 GLY A C 1
ATOM 665 O O . GLY A 1 84 ? 0.466 5.48 -6.262 1 91.25 84 GLY A O 1
ATOM 666 N N . PHE A 1 85 ? -0.781 3.652 -6.684 1 93.81 85 PHE A N 1
ATOM 667 C CA . PHE A 1 85 ? -0.955 3.342 -5.27 1 93.81 85 PHE A CA 1
ATOM 668 C C . PHE A 1 85 ? 0.389 3.07 -4.605 1 93.81 85 PHE A C 1
ATOM 670 O O . PHE A 1 85 ? 0.652 3.555 -3.504 1 93.81 85 PHE A O 1
ATOM 677 N N . THR A 1 86 ? 1.233 2.393 -5.324 1 91.5 86 THR A N 1
ATOM 678 C CA . THR A 1 86 ? 2.562 2.092 -4.805 1 91.5 86 THR A CA 1
ATOM 679 C C . THR A 1 86 ? 3.355 3.375 -4.574 1 91.5 86 THR A C 1
ATOM 681 O O . THR A 1 86 ? 3.99 3.539 -3.529 1 91.5 86 THR A O 1
ATOM 684 N N . LYS A 1 87 ? 3.25 4.234 -5.477 1 87.69 87 LYS A N 1
ATOM 685 C CA . LYS A 1 87 ? 3.938 5.516 -5.344 1 87.69 87 LYS A CA 1
ATOM 686 C C . LYS A 1 87 ? 3.389 6.316 -4.168 1 87.69 87 LYS A C 1
ATOM 688 O O . LYS A 1 87 ? 4.145 6.973 -3.451 1 87.69 87 LYS A O 1
ATOM 693 N N . LEU A 1 88 ? 2.113 6.262 -3.99 1 94.25 88 LEU A N 1
ATOM 694 C CA . LEU A 1 88 ? 1.477 6.941 -2.867 1 94.25 88 LEU A CA 1
ATOM 695 C C . LEU A 1 88 ? 1.957 6.363 -1.54 1 94.25 88 LEU A C 1
ATOM 697 O O . LEU A 1 88 ? 2.322 7.113 -0.63 1 94.25 88 LEU A O 1
ATOM 701 N N . MET A 1 89 ? 2.025 5.039 -1.436 1 93.56 89 MET A N 1
ATOM 702 C CA . MET A 1 89 ? 2.471 4.395 -0.205 1 93.56 89 MET A CA 1
ATOM 703 C C . MET A 1 89 ? 3.932 4.723 0.085 1 93.56 89 MET A C 1
ATOM 705 O O . MET A 1 89 ? 4.309 4.934 1.238 1 93.56 89 MET A O 1
ATOM 709 N N . GLU A 1 90 ? 4.684 4.855 -0.965 1 86.88 90 GLU A N 1
ATOM 710 C CA . GLU A 1 90 ? 6.078 5.266 -0.81 1 86.88 90 GLU A CA 1
ATOM 711 C C . GLU A 1 90 ? 6.176 6.688 -0.259 1 86.88 90 GLU A C 1
ATOM 713 O O . GLU A 1 90 ? 6.949 6.945 0.666 1 86.88 90 GLU A O 1
ATOM 718 N N . ALA A 1 91 ? 5.402 7.539 -0.857 1 88.44 91 ALA A N 1
ATOM 719 C CA . ALA A 1 91 ? 5.41 8.922 -0.402 1 88.44 91 ALA A CA 1
ATOM 720 C C . ALA A 1 91 ? 4.984 9.023 1.061 1 88.44 91 ALA A C 1
ATOM 722 O O . ALA A 1 91 ? 5.586 9.766 1.841 1 88.44 91 ALA A O 1
ATOM 723 N N . MET A 1 92 ? 4.012 8.273 1.465 1 90.75 92 MET A N 1
ATOM 724 C CA . MET A 1 92 ? 3.531 8.266 2.844 1 90.75 92 MET A CA 1
ATOM 725 C C . MET A 1 92 ? 4.605 7.746 3.793 1 90.75 92 MET A C 1
ATOM 727 O O . MET A 1 92 ? 4.766 8.266 4.898 1 90.75 92 MET A O 1
ATOM 731 N N . ASN A 1 93 ? 5.316 6.758 3.332 1 85.62 93 ASN A N 1
ATOM 732 C CA . ASN A 1 93 ? 6.43 6.227 4.105 1 85.62 93 ASN A CA 1
ATOM 733 C C . ASN A 1 93 ? 7.52 7.277 4.309 1 85.62 93 ASN A C 1
ATOM 735 O O . ASN A 1 93 ? 8.039 7.43 5.414 1 85.62 93 ASN A O 1
ATOM 739 N N . VAL A 1 94 ? 7.773 7.992 3.275 1 79.38 94 VAL A N 1
ATOM 740 C CA . VAL A 1 94 ? 8.797 9.031 3.309 1 79.38 94 VAL A CA 1
ATOM 741 C C . VAL A 1 94 ? 8.375 10.141 4.273 1 79.38 94 VAL A C 1
ATOM 743 O O . VAL A 1 94 ? 9.211 10.727 4.965 1 79.38 94 VAL A O 1
ATOM 746 N N . LEU A 1 95 ? 7.035 10.375 4.414 1 82.56 95 LEU A N 1
ATOM 747 C CA . LEU A 1 95 ? 6.504 11.383 5.328 1 82.56 95 LEU A CA 1
ATOM 748 C C . LEU A 1 95 ? 6.59 10.906 6.773 1 82.56 95 LEU A C 1
ATOM 750 O O . LEU A 1 95 ? 6.328 11.672 7.699 1 82.56 95 LEU A O 1
ATOM 754 N N . GLY A 1 96 ? 6.969 9.664 6.898 1 83.5 96 GLY A N 1
ATOM 755 C CA . GLY A 1 96 ? 7.145 9.125 8.242 1 83.5 96 GLY A CA 1
ATOM 756 C C . GLY A 1 96 ? 5.871 8.547 8.82 1 83.5 96 GLY A C 1
ATOM 757 O O . GLY A 1 96 ? 5.738 8.422 10.039 1 83.5 96 GLY A O 1
ATOM 758 N N . PHE A 1 97 ? 4.941 8.281 7.957 1 88.12 97 PHE A N 1
ATOM 759 C CA . PHE A 1 97 ? 3.686 7.715 8.445 1 88.12 97 PHE A CA 1
ATOM 760 C C . PHE A 1 97 ? 3.834 6.227 8.727 1 88.12 97 PHE A C 1
ATOM 762 O O . PHE A 1 97 ? 4.395 5.484 7.914 1 88.12 97 PHE A O 1
ATOM 769 N N . ASP A 1 98 ? 3.455 5.891 9.891 1 90.38 98 ASP A N 1
ATOM 770 C CA . ASP A 1 98 ? 3.291 4.477 10.211 1 90.38 98 ASP A CA 1
ATOM 771 C C . ASP A 1 98 ? 1.854 4.02 9.977 1 90.38 98 ASP A C 1
ATOM 773 O O . ASP A 1 98 ? 0.938 4.434 10.688 1 90.38 98 ASP A O 1
ATOM 777 N N . LEU A 1 99 ? 1.735 3.205 8.977 1 93.62 99 LEU A N 1
ATOM 778 C CA . LEU A 1 99 ? 0.401 2.785 8.555 1 93.62 99 LEU A CA 1
ATOM 779 C C . LEU A 1 99 ? -0.159 1.734 9.516 1 93.62 99 LEU A C 1
ATOM 781 O O . LEU A 1 99 ? 0.487 0.717 9.773 1 93.62 99 LEU A O 1
ATOM 785 N N . ASN A 1 100 ? -1.326 1.97 10.023 1 90.31 100 ASN A N 1
ATOM 786 C CA . ASN A 1 100 ? -1.985 1.054 10.945 1 90.31 100 ASN A CA 1
ATOM 787 C C . ASN A 1 100 ? -3.154 0.332 10.281 1 90.31 100 ASN A C 1
ATOM 789 O O . ASN A 1 100 ? -3.242 -0.896 10.328 1 90.31 100 ASN A O 1
ATOM 793 N N . ASP A 1 101 ? -4.023 1.149 9.75 1 92.62 101 ASP A N 1
ATOM 794 C CA . ASP A 1 101 ? -5.156 0.617 8.992 1 92.62 101 ASP A CA 1
ATOM 795 C C . ASP A 1 101 ? -5.305 1.335 7.652 1 92.62 101 ASP A C 1
ATOM 797 O O . ASP A 1 101 ? -5.379 2.564 7.605 1 92.62 101 ASP A O 1
ATOM 801 N N . THR A 1 102 ? -5.246 0.555 6.559 1 96.88 102 THR A N 1
ATOM 802 C CA . THR A 1 102 ? -5.398 1.145 5.234 1 96.88 102 THR A CA 1
ATOM 803 C C . THR A 1 102 ? -6.312 0.287 4.363 1 96.88 102 THR A C 1
ATOM 805 O O . THR A 1 102 ? -6.172 -0.937 4.32 1 96.88 102 THR A O 1
ATOM 808 N N . SER A 1 103 ? -7.227 0.923 3.73 1 95.81 103 SER A N 1
ATOM 809 C CA . SER A 1 103 ? -8.117 0.278 2.773 1 95.81 103 SER A CA 1
ATOM 810 C C . SER A 1 103 ? -8.109 1 1.431 1 95.81 103 SER A C 1
ATOM 812 O O . SER A 1 103 ? -8.125 2.232 1.382 1 95.81 103 SER A O 1
ATOM 814 N N . VAL A 1 104 ? -8.039 0.234 0.385 1 97.25 104 VAL A N 1
ATOM 815 C CA . VAL A 1 104 ? -7.984 0.783 -0.966 1 97.25 104 VAL A CA 1
ATOM 816 C C . VAL A 1 104 ? -8.969 0.045 -1.865 1 97.25 104 VAL A C 1
ATOM 818 O O . VAL A 1 104 ? -9.031 -1.187 -1.857 1 97.25 104 VAL A O 1
ATOM 821 N N . THR A 1 105 ? -9.75 0.755 -2.555 1 92.75 105 THR A N 1
ATOM 822 C CA . THR A 1 105 ? -10.695 0.161 -3.492 1 92.75 105 THR A CA 1
ATOM 823 C C . THR A 1 105 ? -10.727 0.942 -4.801 1 92.75 105 THR A C 1
ATOM 825 O O . THR A 1 105 ? -10.773 2.174 -4.793 1 92.75 105 THR A O 1
ATOM 828 N N . ALA A 1 106 ? -10.664 0.164 -5.855 1 92 106 ALA A N 1
ATOM 829 C CA . ALA A 1 106 ? -10.727 0.777 -7.18 1 92 106 ALA A CA 1
ATOM 830 C C . ALA A 1 106 ? -12.062 0.48 -7.859 1 92 106 ALA A C 1
ATOM 832 O O . ALA A 1 106 ? -12.578 -0.638 -7.77 1 92 106 ALA A O 1
ATOM 833 N N . SER A 1 107 ? -12.633 1.501 -8.422 1 88.25 107 SER A N 1
ATOM 834 C CA . SER A 1 107 ? -13.891 1.367 -9.148 1 88.25 107 SER A CA 1
ATOM 835 C C . SER A 1 107 ? -14 2.41 -10.258 1 88.25 107 SER A C 1
ATOM 837 O O . SER A 1 107 ? -13.828 3.605 -10.008 1 88.25 107 SER A O 1
ATOM 839 N N . LYS A 1 108 ? -14.32 1.959 -11.383 1 86.31 108 LYS A N 1
ATOM 840 C CA . LYS A 1 108 ? -14.609 2.824 -12.523 1 86.31 108 LYS A CA 1
ATOM 841 C C . LYS A 1 108 ? -13.508 3.859 -12.719 1 86.31 108 LYS A C 1
ATOM 843 O O . LYS A 1 108 ? -13.781 5.055 -12.852 1 86.31 108 LYS A O 1
ATOM 848 N N . GLY A 1 109 ? -12.258 3.412 -12.602 1 88.12 109 GLY A N 1
ATOM 849 C CA . GLY A 1 109 ? -11.102 4.258 -12.867 1 88.12 109 GLY A CA 1
ATOM 850 C C . GLY A 1 109 ? -10.727 5.133 -11.688 1 88.12 109 GLY A C 1
ATOM 851 O O . GLY A 1 109 ? -9.734 5.871 -11.75 1 88.12 109 GLY A O 1
ATOM 852 N N . ALA A 1 110 ? -11.57 5.082 -10.672 1 91.69 110 ALA A N 1
ATOM 853 C CA . ALA A 1 110 ? -11.281 5.84 -9.461 1 91.69 110 ALA A CA 1
ATOM 854 C C . ALA A 1 110 ? -10.656 4.945 -8.383 1 91.69 110 ALA A C 1
ATOM 856 O O . ALA A 1 110 ? -10.922 3.742 -8.344 1 91.69 110 ALA A O 1
ATOM 857 N N . LEU A 1 111 ? -9.82 5.621 -7.594 1 95.5 111 LEU A N 1
ATOM 858 C CA . LEU A 1 111 ? -9.195 4.961 -6.453 1 95.5 111 LEU A CA 1
ATOM 859 C C . LEU A 1 111 ? -9.562 5.66 -5.148 1 95.5 111 LEU A C 1
ATOM 861 O O . LEU A 1 111 ? -9.445 6.883 -5.043 1 95.5 111 LEU A O 1
ATOM 865 N N . LEU A 1 112 ? -10.094 4.855 -4.238 1 95.19 112 LEU A N 1
ATOM 866 C CA . LEU A 1 112 ? -10.359 5.332 -2.887 1 95.19 112 LEU A CA 1
ATOM 867 C C . LEU A 1 112 ? -9.398 4.699 -1.885 1 95.19 112 LEU A C 1
ATOM 869 O O . LEU A 1 112 ? -9.344 3.473 -1.769 1 95.19 112 LEU A O 1
ATOM 873 N N . VAL A 1 113 ? -8.641 5.547 -1.191 1 97.31 113 VAL A N 1
ATOM 874 C CA . VAL A 1 113 ? -7.719 5.09 -0.157 1 97.31 113 VAL A CA 1
ATOM 875 C C . VAL A 1 113 ? -8.109 5.691 1.189 1 97.31 113 VAL A C 1
ATOM 877 O O . VAL A 1 113 ? -8.266 6.91 1.313 1 97.31 113 VAL A O 1
ATOM 880 N N . THR A 1 114 ? -8.359 4.93 2.213 1 96.69 114 THR A N 1
ATOM 881 C CA . THR A 1 114 ? -8.57 5.359 3.59 1 96.69 114 THR A CA 1
ATOM 882 C C . THR A 1 114 ? -7.527 4.75 4.516 1 96.69 114 THR A C 1
ATOM 884 O O . THR A 1 114 ? -7.234 3.555 4.43 1 96.69 114 THR A O 1
ATOM 887 N N . SER A 1 115 ? -6.945 5.613 5.332 1 97.31 115 SER A N 1
ATOM 888 C CA . SER A 1 115 ? -5.855 5.105 6.156 1 97.31 115 SER A CA 1
ATOM 889 C C . SER A 1 115 ? -5.824 5.797 7.516 1 97.31 115 SER A C 1
ATOM 891 O O . SER A 1 115 ? -6.039 7.008 7.609 1 97.31 115 SER A O 1
ATOM 893 N N . SER A 1 116 ? -5.613 5.027 8.5 1 95.25 116 SER A N 1
ATOM 894 C CA . SER A 1 116 ? -5.211 5.535 9.805 1 95.25 116 SER A CA 1
ATOM 895 C C . SER A 1 116 ? -3.705 5.402 10.016 1 95.25 116 SER A C 1
ATOM 897 O O . SER A 1 116 ? -3.154 4.305 9.914 1 95.25 116 SER A O 1
ATOM 899 N N . VAL A 1 117 ? -3.066 6.57 10.266 1 93.75 117 VAL A N 1
ATOM 900 C CA . VAL A 1 117 ? -1.609 6.551 10.328 1 93.75 117 VAL A CA 1
ATOM 901 C C . VAL A 1 117 ? -1.137 7.219 11.617 1 93.75 117 VAL A C 1
ATOM 903 O O . VAL A 1 117 ? -1.825 8.086 12.164 1 93.75 117 VAL A O 1
ATOM 906 N N . GLU A 1 118 ? -0.012 6.738 12.055 1 90.31 118 GLU A N 1
ATOM 907 C CA . GLU A 1 118 ? 0.67 7.383 13.172 1 90.31 118 GLU A CA 1
ATOM 908 C C . GLU A 1 118 ? 1.9 8.148 12.695 1 90.31 118 GLU A C 1
ATOM 910 O O . GLU A 1 118 ? 2.65 7.668 11.844 1 90.31 118 GLU A O 1
ATOM 915 N N . VAL A 1 119 ? 1.919 9.359 13.219 1 82.69 119 VAL A N 1
ATOM 916 C CA . VAL A 1 119 ? 3.086 10.164 12.875 1 82.69 119 VAL A CA 1
ATOM 917 C C . VAL A 1 119 ? 4.16 10 13.945 1 82.69 119 VAL A C 1
ATOM 919 O O . VAL A 1 119 ? 3.922 10.281 15.125 1 82.69 119 VAL A O 1
ATOM 922 N N . VAL A 1 120 ? 5.191 9.391 13.688 1 71.31 120 VAL A N 1
ATOM 923 C CA . VAL A 1 120 ? 6.238 9.07 14.648 1 71.31 120 VAL A CA 1
ATOM 924 C C . VAL A 1 120 ? 6.992 10.344 15.023 1 71.31 120 VAL A C 1
ATOM 926 O O . VAL A 1 120 ? 7.473 10.477 16.156 1 71.31 120 VAL A O 1
ATOM 929 N N . ARG A 1 121 ? 7.039 11.383 14.227 1 63.25 121 ARG A N 1
ATOM 930 C CA . ARG A 1 121 ? 7.867 12.531 14.602 1 63.25 121 ARG A CA 1
ATOM 931 C C . ARG A 1 121 ? 7.074 13.523 15.438 1 63.25 121 ARG A C 1
ATOM 933 O O . ARG A 1 121 ? 5.871 13.688 15.25 1 63.25 121 ARG A O 1
ATOM 940 N N . GLY A 1 122 ? 7.391 13.695 16.703 1 57.44 122 GLY A N 1
ATOM 941 C CA . GLY A 1 122 ? 6.91 14.469 17.828 1 57.44 122 GLY A CA 1
ATOM 942 C C . GLY A 1 122 ? 6.539 15.891 17.469 1 57.44 122 GLY A C 1
ATOM 943 O O . GLY A 1 122 ? 6.363 16.734 18.344 1 57.44 122 GLY A O 1
ATOM 944 N N . GLY A 1 123 ? 6.352 16.188 16.297 1 57.59 123 GLY A N 1
ATOM 945 C CA . GLY A 1 123 ? 5.949 17.578 16.109 1 57.59 123 GLY A CA 1
ATOM 946 C C . GLY A 1 123 ? 4.473 17.734 15.797 1 57.59 123 GLY A C 1
ATOM 947 O O . GLY A 1 123 ? 3.762 16.734 15.625 1 57.59 123 GLY A O 1
ATOM 948 N N . GLN A 1 124 ? 3.908 18.906 16.109 1 60.81 124 GLN A N 1
ATOM 949 C CA . GLN A 1 124 ? 2.52 19.203 15.773 1 60.81 124 GLN A CA 1
ATOM 950 C C . GLN A 1 124 ? 2.227 18.906 14.312 1 60.81 124 GLN A C 1
ATOM 952 O O . GLN A 1 124 ? 2.891 19.438 13.414 1 60.81 124 GLN A O 1
ATOM 957 N N . ILE A 1 125 ? 1.377 17.906 14.148 1 69.62 125 ILE A N 1
ATOM 958 C CA . ILE A 1 125 ? 0.986 17.531 12.797 1 69.62 125 ILE A CA 1
ATOM 959 C C . ILE A 1 125 ? -0.108 18.469 12.289 1 69.62 125 ILE A C 1
ATOM 961 O O . ILE A 1 125 ? -1.146 18.625 12.938 1 69.62 125 ILE A O 1
ATOM 965 N N . ASP A 1 126 ? 0.208 19.281 11.391 1 80.81 126 ASP A N 1
ATOM 966 C CA . ASP A 1 126 ? -0.804 20.125 10.773 1 80.81 126 ASP A CA 1
ATOM 967 C C . ASP A 1 126 ? -1.546 19.391 9.664 1 80.81 126 ASP A C 1
ATOM 969 O O . ASP A 1 126 ? -0.995 19.172 8.586 1 80.81 126 ASP A O 1
ATOM 973 N N . ALA A 1 127 ? -2.779 19.031 10.023 1 88.56 127 ALA A N 1
ATOM 974 C CA . ALA A 1 127 ? -3.605 18.25 9.102 1 88.56 127 ALA A CA 1
ATOM 975 C C . ALA A 1 127 ? -3.773 18.984 7.773 1 88.56 127 ALA A C 1
ATOM 977 O O . ALA A 1 127 ? -3.789 18.344 6.711 1 88.56 127 ALA A O 1
ATOM 978 N N . HIS A 1 128 ? -3.881 20.281 7.875 1 85.94 128 HIS A N 1
ATOM 979 C CA . HIS A 1 128 ? -4.055 21.062 6.664 1 85.94 128 HIS A CA 1
ATOM 980 C C . HIS A 1 128 ? -2.816 21 5.777 1 85.94 128 HIS A C 1
ATOM 982 O O . HIS A 1 128 ? -2.928 20.859 4.559 1 85.94 128 HIS A O 1
ATOM 988 N N . GLN A 1 129 ? -1.8 21.125 6.371 1 82.12 129 GLN A N 1
ATOM 989 C CA . GLN A 1 129 ? -0.553 21.047 5.617 1 82.12 129 GLN A CA 1
ATOM 990 C C . GLN A 1 129 ? -0.39 19.672 4.977 1 82.12 129 GLN A C 1
ATOM 992 O O . GLN A 1 129 ? 0.019 19.562 3.818 1 82.12 129 GLN A O 1
ATOM 997 N N . ILE A 1 130 ? -0.641 18.594 5.703 1 88.56 130 ILE A N 1
ATOM 998 C CA . ILE A 1 130 ? -0.53 17.219 5.199 1 88.56 130 ILE A CA 1
ATOM 999 C C . ILE A 1 130 ? -1.47 17.031 4.012 1 88.56 130 ILE A C 1
ATOM 1001 O O . ILE A 1 130 ? -1.1 16.422 3.012 1 88.56 130 ILE A O 1
ATOM 1005 N N . ARG A 1 131 ? -2.643 17.672 4.184 1 92.06 131 ARG A N 1
ATOM 1006 C CA . ARG A 1 131 ? -3.617 17.609 3.1 1 92.06 131 ARG A CA 1
ATOM 1007 C C . ARG A 1 131 ? -3.051 18.203 1.817 1 92.06 131 ARG A C 1
ATOM 1009 O O . ARG A 1 131 ? -3.166 17.609 0.744 1 92.06 131 ARG A O 1
ATOM 1016 N N . GLU A 1 132 ? -2.438 19.297 1.918 1 87.06 132 GLU A N 1
ATOM 1017 C CA . GLU A 1 132 ? -1.886 19.984 0.752 1 87.06 132 GLU A CA 1
ATOM 1018 C C . GLU A 1 132 ? -0.73 19.188 0.146 1 87.06 132 GLU A C 1
ATOM 1020 O O . GLU A 1 132 ? -0.625 19.078 -1.077 1 87.06 132 GLU A O 1
ATOM 1025 N N . ILE A 1 133 ? 0.05 18.641 1.003 1 86.19 133 ILE A N 1
ATOM 1026 C CA . ILE A 1 133 ? 1.186 17.844 0.544 1 86.19 133 ILE A CA 1
ATOM 1027 C C . ILE A 1 133 ? 0.686 16.625 -0.219 1 86.19 133 ILE A C 1
ATOM 1029 O O . ILE A 1 133 ? 1.173 16.328 -1.312 1 86.19 133 ILE A O 1
ATOM 1033 N N . LEU A 1 134 ? -0.264 15.961 0.33 1 90.94 134 LEU A N 1
ATOM 1034 C CA . LEU A 1 134 ? -0.802 14.758 -0.293 1 90.94 134 LEU A CA 1
ATOM 1035 C C . LEU A 1 134 ? -1.485 15.086 -1.616 1 90.94 134 LEU A C 1
ATOM 1037 O O . LEU A 1 134 ? -1.382 14.32 -2.58 1 90.94 134 LEU A O 1
ATOM 1041 N N . LEU A 1 135 ? -2.066 16.25 -1.672 1 90.12 135 LEU A N 1
ATOM 1042 C CA . LEU A 1 135 ? -2.691 16.688 -2.914 1 90.12 135 LEU A CA 1
ATOM 1043 C C . LEU A 1 135 ? -1.649 16.875 -4.012 1 90.12 135 LEU A C 1
ATOM 1045 O O . LEU A 1 135 ? -1.857 16.453 -5.148 1 90.12 135 LEU A O 1
ATOM 1049 N N . GLU A 1 136 ? -0.624 17.453 -3.654 1 83.81 136 GLU A N 1
ATOM 1050 C CA . GLU A 1 136 ? 0.463 17.656 -4.609 1 83.81 136 GLU A CA 1
ATOM 1051 C C . GLU A 1 136 ? 1.04 16.312 -5.074 1 83.81 136 GLU A C 1
ATOM 1053 O O . GLU A 1 136 ? 1.321 16.141 -6.262 1 83.81 136 GLU A O 1
ATOM 1058 N N . ILE A 1 137 ? 1.19 15.398 -4.137 1 85.38 137 ILE A N 1
ATOM 1059 C CA . ILE A 1 137 ? 1.724 14.078 -4.445 1 85.38 137 ILE A CA 1
ATOM 1060 C C . ILE A 1 137 ? 0.81 13.375 -5.445 1 85.38 137 ILE A C 1
ATOM 1062 O O . ILE A 1 137 ? 1.277 12.836 -6.449 1 85.38 137 ILE A O 1
ATOM 1066 N N . ILE A 1 138 ? -0.462 13.438 -5.223 1 89.62 138 ILE A N 1
ATOM 1067 C CA . ILE A 1 138 ? -1.451 12.75 -6.043 1 89.62 138 ILE A CA 1
ATOM 1068 C C . ILE A 1 138 ? -1.466 13.352 -7.449 1 89.62 138 ILE A C 1
ATOM 1070 O O . ILE A 1 138 ? -1.576 12.625 -8.438 1 89.62 138 ILE A O 1
ATOM 1074 N N . ARG A 1 139 ? -1.26 14.633 -7.5 1 81.56 139 ARG A N 1
ATOM 1075 C CA . ARG A 1 139 ? -1.25 15.312 -8.789 1 81.56 139 ARG A CA 1
ATOM 1076 C C . ARG A 1 139 ? -0.018 14.93 -9.602 1 81.56 139 ARG A C 1
ATOM 1078 O O . ARG A 1 139 ? -0.052 14.938 -10.836 1 81.56 139 ARG A O 1
ATOM 1085 N N . GLY A 1 140 ? 1.001 14.586 -8.883 1 78.75 140 GLY A N 1
ATOM 1086 C CA . GLY A 1 140 ? 2.242 14.219 -9.547 1 78.75 140 GLY A CA 1
ATOM 1087 C C . GLY A 1 140 ? 2.303 12.75 -9.93 1 78.75 140 GLY A C 1
ATOM 1088 O O . GLY A 1 140 ? 3.211 12.328 -10.648 1 78.75 140 GLY A O 1
ATOM 1089 N N . ILE A 1 141 ? 1.377 11.984 -9.344 1 80.88 141 ILE A N 1
ATOM 1090 C CA . ILE A 1 141 ? 1.309 10.562 -9.672 1 80.88 141 ILE A CA 1
ATOM 1091 C C . ILE A 1 141 ? 0.563 10.383 -10.992 1 80.88 141 ILE A C 1
ATOM 1093 O O . ILE A 1 141 ? 0.99 9.609 -11.852 1 80.88 141 ILE A O 1
ATOM 1097 N N . MET B 1 1 ? 8.102 -21.766 -25.578 1 36.31 1 MET B N 1
ATOM 1098 C CA . MET B 1 1 ? 8.695 -21.266 -24.344 1 36.31 1 MET B CA 1
ATOM 1099 C C . MET B 1 1 ? 7.797 -21.578 -23.156 1 36.31 1 MET B C 1
ATOM 1101 O O . MET B 1 1 ? 6.605 -21.281 -23.172 1 36.31 1 MET B O 1
ATOM 1105 N N . THR B 1 2 ? 8.156 -22.578 -22.25 1 51.72 2 THR B N 1
ATOM 1106 C CA . THR B 1 2 ? 7.273 -23.266 -21.312 1 51.72 2 THR B CA 1
ATOM 1107 C C . THR B 1 2 ? 7.051 -22.422 -20.062 1 51.72 2 THR B C 1
ATOM 1109 O O . THR B 1 2 ? 7.844 -21.531 -19.766 1 51.72 2 THR B O 1
ATOM 1112 N N . LYS B 1 3 ? 5.938 -22.578 -19.484 1 46.47 3 LYS B N 1
ATOM 1113 C CA . LYS B 1 3 ? 5.469 -21.891 -18.281 1 46.47 3 LYS B CA 1
ATOM 1114 C C . LYS B 1 3 ? 6.543 -21.875 -17.203 1 46.47 3 LYS B C 1
ATOM 1116 O O . LYS B 1 3 ? 6.719 -20.891 -16.5 1 46.47 3 LYS B O 1
ATOM 1121 N N . GLU B 1 4 ? 7.371 -22.875 -17.219 1 51.78 4 GLU B N 1
ATOM 1122 C CA . GLU B 1 4 ? 8.406 -23.062 -16.219 1 51.78 4 GLU B CA 1
ATOM 1123 C C . GLU B 1 4 ? 9.57 -22.094 -16.422 1 51.78 4 GLU B C 1
ATOM 1125 O O . GLU B 1 4 ? 10.094 -21.516 -15.469 1 51.78 4 GLU B O 1
ATOM 1130 N N . THR B 1 5 ? 9.805 -21.797 -17.719 1 54.44 5 THR B N 1
ATOM 1131 C CA . THR B 1 5 ? 10.922 -20.922 -18.062 1 54.44 5 THR B CA 1
ATOM 1132 C C . THR B 1 5 ? 10.586 -19.469 -17.75 1 54.44 5 THR B C 1
ATOM 1134 O O . THR B 1 5 ? 11.445 -18.719 -17.281 1 54.44 5 THR B O 1
ATOM 1137 N N . ILE B 1 6 ? 9.391 -19.125 -17.828 1 45.31 6 ILE B N 1
ATOM 1138 C CA . ILE B 1 6 ? 8.953 -17.75 -17.594 1 45.31 6 ILE B CA 1
ATOM 1139 C C . ILE B 1 6 ? 8.984 -17.438 -16.109 1 45.31 6 ILE B C 1
ATOM 1141 O O . ILE B 1 6 ? 9.422 -16.359 -15.695 1 45.31 6 ILE B O 1
ATOM 1145 N N . ILE B 1 7 ? 8.625 -18.391 -15.336 1 47.78 7 ILE B N 1
ATOM 1146 C CA . ILE B 1 7 ? 8.617 -18.219 -13.883 1 47.78 7 ILE B CA 1
ATOM 1147 C C . ILE B 1 7 ? 10.055 -18.125 -13.367 1 47.78 7 ILE B C 1
ATOM 1149 O O . ILE B 1 7 ? 10.359 -17.281 -12.531 1 47.78 7 ILE B O 1
ATOM 1153 N N . THR B 1 8 ? 10.867 -19 -13.953 1 49.28 8 THR B N 1
ATOM 1154 C CA . THR B 1 8 ? 12.266 -19 -13.555 1 49.28 8 THR B CA 1
ATOM 1155 C C . THR B 1 8 ? 12.93 -17.672 -13.914 1 49.28 8 THR B C 1
ATOM 1157 O O . THR B 1 8 ? 13.688 -17.125 -13.117 1 49.28 8 THR B O 1
ATOM 1160 N N . ASP B 1 9 ? 12.516 -17.203 -15.055 1 52.81 9 ASP B N 1
ATOM 1161 C CA . ASP B 1 9 ? 13.078 -15.922 -15.492 1 52.81 9 ASP B CA 1
ATOM 1162 C C . ASP B 1 9 ? 12.625 -14.781 -14.586 1 52.81 9 ASP B C 1
ATOM 1164 O O . ASP B 1 9 ? 13.422 -13.914 -14.227 1 52.81 9 ASP B O 1
ATOM 1168 N N . ALA B 1 10 ? 11.445 -14.914 -14.211 1 50.25 10 ALA B N 1
ATOM 1169 C CA . ALA B 1 10 ? 10.875 -13.914 -13.312 1 50.25 10 ALA B CA 1
ATOM 1170 C C . ALA B 1 10 ? 11.539 -13.969 -11.945 1 50.25 10 ALA B C 1
ATOM 1172 O O . ALA B 1 10 ? 11.922 -12.93 -11.391 1 50.25 10 ALA B O 1
ATOM 1173 N N . ILE B 1 11 ? 11.695 -15.164 -11.461 1 48.97 11 ILE B N 1
ATOM 1174 C CA . ILE B 1 11 ? 12.344 -15.344 -10.172 1 48.97 11 ILE B CA 1
ATOM 1175 C C . ILE B 1 11 ? 13.766 -1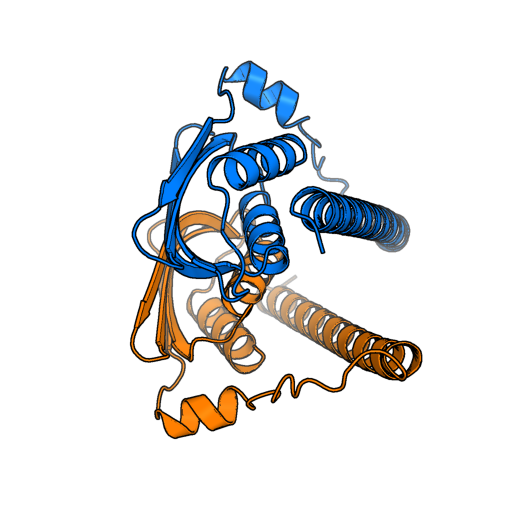4.773 -10.219 1 48.97 11 ILE B C 1
ATOM 1177 O O . ILE B 1 11 ? 14.195 -14.094 -9.289 1 48.97 11 ILE B O 1
ATOM 1181 N N . THR B 1 12 ? 14.414 -15.133 -11.43 1 56.22 12 THR B N 1
ATOM 1182 C CA . THR B 1 12 ? 15.766 -14.648 -11.633 1 56.22 12 THR B CA 1
ATOM 1183 C C . THR B 1 12 ? 15.805 -13.117 -11.617 1 56.22 12 THR B C 1
ATOM 1185 O O . THR B 1 12 ? 16.688 -12.523 -11 1 56.22 12 THR B O 1
ATOM 1188 N N . TYR B 1 13 ? 14.867 -12.609 -12.25 1 48.66 13 TYR B N 1
ATOM 1189 C CA . TYR B 1 13 ? 14.766 -11.156 -12.305 1 48.66 13 TYR B CA 1
ATOM 1190 C C . TYR B 1 13 ? 14.516 -10.57 -10.922 1 48.66 13 TYR B C 1
ATOM 1192 O O . TYR B 1 13 ? 15.164 -9.602 -10.523 1 48.66 13 TYR B O 1
ATOM 1200 N N . ILE B 1 14 ? 13.68 -11.219 -10.312 1 49.5 14 ILE B N 1
ATOM 1201 C CA . ILE B 1 14 ? 13.344 -10.781 -8.961 1 49.5 14 ILE B CA 1
ATOM 1202 C C . ILE B 1 14 ? 14.57 -10.898 -8.062 1 49.5 14 ILE B C 1
ATOM 1204 O O . ILE B 1 14 ? 14.867 -9.992 -7.281 1 49.5 14 ILE B O 1
ATOM 1208 N N . ARG B 1 15 ? 15.172 -12.031 -8.328 1 51.75 15 ARG B N 1
ATOM 1209 C CA . ARG B 1 15 ? 16.406 -12.234 -7.57 1 51.75 15 ARG B CA 1
ATOM 1210 C C . ARG B 1 15 ? 17.438 -11.164 -7.906 1 51.75 15 ARG B C 1
ATOM 1212 O O . ARG B 1 15 ? 18.109 -10.641 -7.016 1 51.75 15 ARG B O 1
ATOM 1219 N N . GLU B 1 16 ? 17.453 -10.977 -9.172 1 53.91 16 GLU B N 1
ATOM 1220 C CA . GLU B 1 16 ? 18.359 -9.922 -9.625 1 53.91 16 GLU B CA 1
ATOM 1221 C C . GLU B 1 16 ? 17.953 -8.562 -9.07 1 53.91 16 GLU B C 1
ATOM 1223 O O . GLU B 1 16 ? 18.812 -7.793 -8.625 1 53.91 16 GLU B O 1
ATOM 1228 N N . LEU B 1 17 ? 16.75 -8.359 -9.055 1 47.59 17 LEU B N 1
ATOM 1229 C CA . LEU B 1 17 ? 16.234 -7.113 -8.5 1 47.59 17 LEU B CA 1
ATOM 1230 C C . LEU B 1 17 ? 16.531 -7.023 -7.004 1 47.59 17 LEU B C 1
ATOM 1232 O O . LEU B 1 17 ? 16.969 -5.98 -6.512 1 47.59 17 LEU B O 1
ATOM 1236 N N . GLN B 1 18 ? 16.312 -8.078 -6.449 1 49.47 18 GLN B N 1
ATOM 1237 C CA . GLN B 1 18 ? 16.578 -8.148 -5.016 1 49.47 18 GLN B CA 1
ATOM 1238 C C . GLN B 1 18 ? 18.047 -7.906 -4.715 1 49.47 18 GLN B C 1
ATOM 1240 O O . GLN B 1 18 ? 18.391 -7.188 -3.771 1 49.47 18 GLN B O 1
ATOM 1245 N N . THR B 1 19 ? 18.781 -8.516 -5.543 1 56.5 19 THR B N 1
ATOM 1246 C CA . THR B 1 19 ? 20.219 -8.312 -5.406 1 56.5 19 THR B CA 1
ATOM 1247 C C . THR B 1 19 ? 20.578 -6.852 -5.625 1 56.5 19 THR B C 1
ATOM 1249 O O . THR B 1 19 ? 21.406 -6.293 -4.891 1 56.5 19 THR B O 1
ATOM 1252 N N . ASN B 1 20 ? 19.953 -6.328 -6.559 1 48.66 20 ASN B N 1
ATOM 1253 C CA . ASN B 1 20 ? 20.203 -4.922 -6.859 1 48.66 20 ASN B CA 1
ATOM 1254 C C . ASN B 1 20 ? 19.766 -4.02 -5.711 1 48.66 20 ASN B C 1
ATOM 1256 O O . ASN B 1 20 ? 20.469 -3.078 -5.348 1 48.66 20 ASN B O 1
ATOM 1260 N N . VAL B 1 21 ? 18.609 -4.352 -5.27 1 46.75 21 VAL B N 1
ATOM 1261 C CA . VAL B 1 21 ? 18.094 -3.604 -4.133 1 46.75 21 VAL B CA 1
ATOM 1262 C C . VAL B 1 21 ? 19.031 -3.738 -2.945 1 46.75 21 VAL B C 1
ATOM 1264 O O . VAL B 1 21 ? 19.328 -2.754 -2.262 1 46.75 21 VAL B O 1
ATOM 1267 N N . ASN B 1 22 ? 19.438 -4.895 -2.795 1 49.62 22 ASN B N 1
ATOM 1268 C CA . ASN B 1 22 ? 20.406 -5.141 -1.733 1 49.62 22 ASN B CA 1
ATOM 1269 C C . ASN B 1 22 ? 21.688 -4.344 -1.956 1 49.62 22 ASN B C 1
ATOM 1271 O O . ASN B 1 22 ? 22.234 -3.768 -1.016 1 49.62 22 ASN B O 1
ATOM 1275 N N . ASN B 1 23 ? 22.031 -4.441 -3.104 1 51 23 ASN B N 1
ATOM 1276 C CA . ASN B 1 23 ? 23.234 -3.689 -3.445 1 51 23 ASN B CA 1
ATOM 1277 C C . ASN B 1 23 ? 23.031 -2.189 -3.238 1 51 23 ASN B C 1
ATOM 1279 O O . ASN B 1 23 ? 23.906 -1.515 -2.689 1 51 23 ASN B O 1
ATOM 1283 N N . LEU B 1 24 ? 21.938 -1.827 -3.66 1 46 24 LEU B N 1
ATOM 1284 C CA . LEU B 1 24 ? 21.594 -0.417 -3.508 1 46 24 LEU B CA 1
ATOM 1285 C C . LEU B 1 24 ? 21.484 -0.044 -2.033 1 46 24 LEU B C 1
ATOM 1287 O O . LEU B 1 24 ? 21.953 1.014 -1.616 1 46 24 LEU B O 1
ATOM 1291 N N . SER B 1 25 ? 20.812 -0.801 -1.398 1 44.91 25 SER B N 1
ATOM 1292 C CA . SER B 1 25 ? 20.688 -0.609 0.043 1 44.91 25 SER B CA 1
ATOM 1293 C C . SER B 1 25 ? 22.047 -0.578 0.72 1 44.91 25 SER B C 1
ATOM 1295 O O . SER B 1 25 ? 22.297 0.255 1.596 1 44.91 25 SER B O 1
ATOM 1297 N N . GLU B 1 26 ? 22.797 -1.494 0.323 1 51.5 26 GLU B N 1
ATOM 1298 C CA . GLU B 1 26 ? 24.172 -1.528 0.836 1 51.5 26 GLU B CA 1
ATOM 1299 C C . GLU B 1 26 ? 24.922 -0.251 0.48 1 51.5 26 GLU B C 1
ATOM 1301 O O . GLU B 1 26 ? 25.656 0.297 1.31 1 51.5 26 GLU B O 1
ATOM 1306 N N . GLN B 1 27 ? 24.719 0.091 -0.667 1 49.44 27 GLN B N 1
ATOM 1307 C CA . GLN B 1 27 ? 25.375 1.312 -1.138 1 49.44 27 GLN B CA 1
ATOM 1308 C C . GLN B 1 27 ? 24.844 2.535 -0.387 1 49.44 27 GLN B C 1
ATOM 1310 O O . GLN B 1 27 ? 25.625 3.414 -0.009 1 49.44 27 GLN B O 1
ATOM 1315 N N . LEU B 1 28 ? 23.594 2.525 -0.275 1 44 28 LEU B N 1
ATOM 1316 C CA . LEU B 1 28 ? 22.984 3.615 0.478 1 44 28 LEU B CA 1
ATOM 1317 C C . LEU B 1 28 ? 23.484 3.617 1.923 1 44 28 LEU B C 1
ATOM 1319 O O . LEU B 1 28 ? 23.766 4.676 2.482 1 44 28 LEU B O 1
ATOM 1323 N N . LEU B 1 29 ? 23.5 2.537 2.408 1 47.56 29 LEU B N 1
ATOM 1324 C CA . LEU B 1 29 ? 24.031 2.408 3.756 1 47.56 29 LEU B CA 1
ATOM 1325 C C . LEU B 1 29 ? 25.484 2.855 3.803 1 47.56 29 LEU B C 1
ATOM 1327 O O . LEU B 1 29 ? 25.906 3.514 4.754 1 47.56 29 LEU B O 1
ATOM 1331 N N . GLU B 1 30 ? 26.078 2.531 2.838 1 48.25 30 GLU B N 1
ATOM 1332 C CA . GLU B 1 30 ? 27.484 2.938 2.742 1 48.25 30 GLU B CA 1
ATOM 1333 C C . GLU B 1 30 ? 27.609 4.449 2.59 1 48.25 30 GLU B C 1
ATOM 1335 O O . GLU B 1 30 ? 28.469 5.07 3.201 1 48.25 30 GLU B O 1
ATOM 1340 N N . MET B 1 31 ? 26.844 4.957 1.767 1 42.81 31 MET B N 1
ATOM 1341 C CA . MET B 1 31 ? 26.859 6.398 1.554 1 42.81 31 MET B CA 1
ATOM 1342 C C . MET B 1 31 ? 26.406 7.141 2.805 1 42.81 31 MET B C 1
ATOM 1344 O O . MET B 1 31 ? 26.969 8.18 3.158 1 42.81 31 MET B O 1
ATOM 1348 N N . GLU B 1 32 ? 25.281 6.715 3.275 1 40.09 32 GLU B N 1
ATOM 1349 C CA . GLU B 1 32 ? 24.844 7.316 4.531 1 40.09 32 GLU B CA 1
ATOM 1350 C C . GLU B 1 32 ? 25.938 7.223 5.598 1 40.09 32 GLU B C 1
ATOM 1352 O O . GLU B 1 32 ? 26.078 8.133 6.422 1 40.09 32 GLU B O 1
ATOM 1357 N N . ALA B 1 33 ? 26.578 6.129 5.578 1 40.81 33 ALA B N 1
ATOM 1358 C CA . ALA B 1 33 ? 27.688 5.965 6.508 1 40.81 33 ALA B CA 1
ATOM 1359 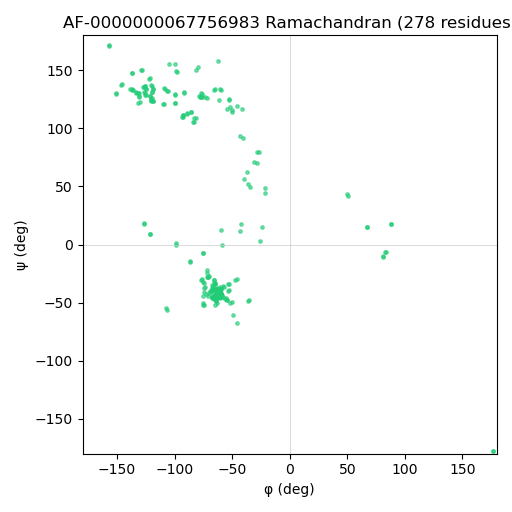C C . ALA B 1 33 ? 28.766 7.02 6.262 1 40.81 33 ALA B C 1
ATOM 1361 O O . ALA B 1 33 ? 29.391 7.508 7.203 1 40.81 33 ALA B O 1
ATOM 1362 N N . THR B 1 34 ? 28.922 7.305 5.047 1 39.53 34 THR B N 1
ATOM 1363 C CA . THR B 1 34 ? 29.922 8.328 4.777 1 39.53 34 THR B CA 1
ATOM 1364 C C . THR B 1 34 ? 29.391 9.711 5.125 1 39.53 34 THR B C 1
ATOM 1366 O O . THR B 1 34 ? 30.141 10.555 5.629 1 39.53 34 THR B O 1
ATOM 1369 N N . HIS B 1 35 ? 28.234 10.055 4.605 1 37.72 35 HIS B N 1
ATOM 1370 C CA . HIS B 1 35 ? 27.719 11.391 4.898 1 37.72 35 HIS B CA 1
ATOM 1371 C C . HIS B 1 35 ? 27.234 11.492 6.336 1 37.72 35 HIS B C 1
ATOM 1373 O O . HIS B 1 35 ? 27.172 12.586 6.91 1 37.72 35 HIS B O 1
ATOM 1379 N N . GLY B 1 36 ? 26.531 10.43 6.762 1 34.31 36 GLY B N 1
ATOM 1380 C CA . GLY B 1 36 ? 26.031 10.438 8.125 1 34.31 36 GLY B CA 1
ATOM 1381 C C . GLY B 1 36 ? 27.141 10.578 9.156 1 34.31 36 GLY B C 1
ATOM 1382 O O . GLY B 1 36 ? 26.906 10.398 10.359 1 34.31 36 GLY B O 1
ATOM 1383 N N . GLU B 1 37 ? 28.312 10.672 8.852 1 33.28 37 GLU B N 1
ATOM 1384 C CA . GLU B 1 37 ? 29.203 10.859 9.992 1 33.28 37 GLU B CA 1
ATOM 1385 C C . GLU B 1 37 ? 28.703 11.969 10.906 1 33.28 37 GLU B C 1
ATOM 1387 O O . GLU B 1 37 ? 28.828 11.867 12.133 1 33.28 37 GLU B O 1
ATOM 1392 N N . GLU B 1 38 ? 28.562 13.219 10.469 1 33.31 38 GLU B N 1
ATOM 1393 C CA . GLU B 1 38 ? 28.406 14.234 11.508 1 33.31 38 GLU B CA 1
ATOM 1394 C C . GLU B 1 38 ? 27 14.195 12.117 1 33.31 38 GLU B C 1
ATOM 1396 O O . GLU B 1 38 ? 26.766 14.766 13.18 1 33.31 38 GLU B O 1
ATOM 1401 N N . LEU B 1 39 ? 25.953 14.211 11.273 1 31.59 39 LEU B N 1
ATOM 1402 C CA . LEU B 1 39 ? 24.719 14.453 12.031 1 31.59 39 LEU B CA 1
ATOM 1403 C C . LEU B 1 39 ? 24.469 13.328 13.031 1 31.59 39 LEU B C 1
ATOM 1405 O O . LEU B 1 39 ? 24.984 12.219 12.859 1 31.59 39 LEU B O 1
ATOM 1409 N N . GLU B 1 40 ? 23.641 13.469 14.219 1 31.56 40 GLU B N 1
ATOM 1410 C CA . GLU B 1 40 ? 23.375 12.742 15.461 1 31.56 40 GLU B CA 1
ATOM 1411 C C . GLU B 1 40 ? 22.969 11.297 15.172 1 31.56 40 GLU B C 1
ATOM 1413 O O . GLU B 1 40 ? 22.266 11.031 14.195 1 31.56 40 GLU B O 1
ATOM 1418 N N . THR B 1 41 ? 23.625 10.203 15.531 1 29.67 41 THR B N 1
ATOM 1419 C CA . THR B 1 41 ? 23.672 8.773 15.812 1 29.67 41 THR B CA 1
ATOM 1420 C C . THR B 1 41 ? 22.297 8.266 16.25 1 29.67 41 THR B C 1
ATOM 1422 O O . THR B 1 41 ? 22.188 7.395 17.109 1 29.67 41 THR B O 1
ATOM 1425 N N . LYS B 1 42 ? 21.219 9.133 16.266 1 30.86 42 LYS B N 1
ATOM 1426 C CA . LYS B 1 42 ? 20.141 8.438 16.953 1 30.86 42 LYS B CA 1
ATOM 1427 C C . LYS B 1 42 ? 19.906 7.051 16.344 1 30.86 42 LYS B C 1
ATOM 1429 O O . LYS B 1 42 ? 19.984 6.875 15.133 1 30.86 42 LYS B O 1
ATOM 1434 N N . SER B 1 43 ? 20.062 5.906 17.031 1 30.27 43 SER B N 1
ATOM 1435 C CA . SER B 1 43 ? 20 4.453 16.906 1 30.27 43 SER B CA 1
ATOM 1436 C C . SER B 1 43 ? 18.828 4.016 16.047 1 30.27 43 SER B C 1
ATOM 1438 O O . SER B 1 43 ? 17.672 4.102 16.469 1 30.27 43 SER B O 1
ATOM 1440 N N . GLU B 1 44 ? 18.703 4.453 14.875 1 33.53 44 GLU B N 1
ATOM 1441 C CA . GLU B 1 44 ? 17.859 3.57 14.07 1 33.53 44 GLU B CA 1
ATOM 1442 C C . GLU B 1 44 ? 18.094 2.105 14.43 1 33.53 44 GLU B C 1
ATOM 1444 O O . GLU B 1 44 ? 19.125 1.534 14.07 1 33.53 44 GLU B O 1
ATOM 1449 N N . GLU B 1 45 ? 18.031 1.657 15.695 1 32.25 45 GLU B N 1
ATOM 1450 C CA . GLU B 1 45 ? 18.016 0.229 15.992 1 32.25 45 GLU B CA 1
ATOM 1451 C C . GLU B 1 45 ? 17.391 -0.57 14.859 1 32.25 45 GLU B C 1
ATOM 1453 O O . GLU B 1 45 ? 16.219 -0.381 14.531 1 32.25 45 GLU B O 1
ATOM 1458 N N . ASN B 1 46 ? 18.031 -0.679 13.734 1 35.44 46 ASN B N 1
ATOM 1459 C CA . ASN B 1 46 ? 17.766 -1.808 12.852 1 35.44 46 ASN B CA 1
ATOM 1460 C C . ASN B 1 46 ? 17.156 -2.984 13.602 1 35.44 46 ASN B C 1
ATOM 1462 O O . ASN B 1 46 ? 17.875 -3.736 14.273 1 35.44 46 ASN B O 1
ATOM 1466 N N . ILE B 1 47 ? 16.172 -2.848 14.398 1 34.56 47 ILE B N 1
ATOM 1467 C CA . ILE B 1 47 ? 15.547 -4.043 14.945 1 34.56 47 ILE B CA 1
ATOM 1468 C C . ILE B 1 47 ? 15.43 -5.113 13.859 1 34.56 47 ILE B C 1
ATOM 1470 O O . ILE B 1 47 ? 14.898 -4.855 12.781 1 34.56 47 ILE B O 1
ATOM 1474 N N . ASP B 1 48 ? 16.375 -5.98 13.695 1 36.97 48 ASP B N 1
ATOM 1475 C CA . ASP B 1 48 ? 16.266 -7.227 12.945 1 36.97 48 ASP B CA 1
ATOM 1476 C C . ASP B 1 48 ? 14.828 -7.75 12.961 1 36.97 48 ASP B C 1
ATOM 1478 O O . ASP B 1 48 ? 14.32 -8.141 14.008 1 36.97 48 ASP B O 1
ATOM 1482 N N . THR B 1 49 ? 13.992 -7.238 12.172 1 39.47 49 THR B N 1
ATOM 1483 C CA . THR B 1 49 ? 12.594 -7.613 12 1 39.47 49 THR B CA 1
ATOM 1484 C C . THR B 1 49 ? 12.414 -9.125 12.141 1 39.47 49 THR B C 1
ATOM 1486 O O . THR B 1 49 ? 11.445 -9.586 12.742 1 39.47 49 THR B O 1
ATOM 1489 N N . ALA B 1 50 ? 13.258 -9.953 11.43 1 39.97 50 ALA B N 1
ATOM 1490 C CA . ALA B 1 50 ? 13.141 -11.398 11.641 1 39.97 50 ALA B CA 1
ATOM 1491 C C . ALA B 1 50 ? 13.266 -11.75 13.117 1 39.97 50 ALA B C 1
ATOM 1493 O O . ALA B 1 50 ? 12.547 -12.617 13.617 1 39.97 50 ALA B O 1
ATOM 1494 N N . GLU B 1 51 ? 14.242 -11.203 13.68 1 44.72 51 GLU B N 1
ATOM 1495 C CA . GLU B 1 51 ? 14.445 -11.508 15.094 1 44.72 51 GLU B CA 1
ATOM 1496 C C . GLU B 1 51 ? 13.281 -11.016 15.938 1 44.72 51 GLU B C 1
ATOM 1498 O O . GLU B 1 51 ? 12.875 -11.68 16.891 1 44.72 51 GLU B O 1
ATOM 1503 N N . GLU B 1 52 ? 12.727 -9.859 15.633 1 47.31 52 GLU B N 1
ATOM 1504 C CA . GLU B 1 52 ? 11.555 -9.445 16.406 1 47.31 52 GLU B CA 1
ATOM 1505 C C . GLU B 1 52 ? 10.359 -10.344 16.094 1 47.31 52 GLU B C 1
ATOM 1507 O O . GLU B 1 52 ? 9.594 -10.695 17 1 47.31 52 GLU B O 1
ATOM 1512 N N . MET B 1 53 ? 10.133 -10.734 14.766 1 47.69 53 MET B N 1
ATOM 1513 C CA . MET B 1 53 ? 9.086 -11.711 14.477 1 47.69 53 MET B CA 1
ATOM 1514 C C . MET B 1 53 ? 9.242 -12.953 15.344 1 47.69 53 MET B C 1
ATOM 1516 O O . MET B 1 53 ? 8.258 -13.477 15.867 1 47.69 53 MET B O 1
ATOM 1520 N N . ALA B 1 54 ? 10.539 -13.477 15.32 1 51.72 54 ALA B N 1
ATOM 1521 C CA . ALA B 1 54 ? 10.773 -14.602 16.219 1 51.72 54 ALA B CA 1
ATOM 1522 C C . ALA B 1 54 ? 10.352 -14.266 17.641 1 51.72 54 ALA B C 1
ATOM 1524 O O . ALA B 1 54 ? 9.852 -15.133 18.375 1 51.72 54 ALA B O 1
ATOM 1525 N N . ASN B 1 55 ? 10.555 -13.039 17.906 1 54.28 55 ASN B N 1
ATOM 1526 C CA . ASN B 1 55 ? 10.242 -12.75 19.297 1 54.28 55 ASN B CA 1
ATOM 1527 C C . ASN B 1 55 ? 8.742 -12.773 19.562 1 54.28 55 ASN B C 1
ATOM 1529 O O . ASN B 1 55 ? 8.297 -13.133 20.641 1 54.28 55 ASN B O 1
ATOM 1533 N N . TRP B 1 56 ? 8.078 -12.43 18.375 1 58.62 56 TRP B N 1
ATOM 1534 C CA . TRP B 1 56 ? 6.641 -12.492 18.594 1 58.62 56 TRP B CA 1
ATOM 1535 C C . TRP B 1 56 ? 6.078 -13.82 18.078 1 58.62 56 TRP B C 1
ATOM 1537 O O . TRP B 1 56 ? 4.891 -14.109 18.266 1 58.62 56 TRP B O 1
ATOM 1547 N N . GLY B 1 57 ? 7.07 -14.633 17.562 1 69.06 57 GLY B N 1
ATOM 1548 C CA . GLY B 1 57 ? 6.613 -15.938 17.094 1 69.06 57 GLY B CA 1
ATOM 1549 C C . GLY B 1 57 ? 5.707 -15.852 15.883 1 69.06 57 GLY B C 1
ATOM 1550 O O . GLY B 1 57 ? 4.926 -16.766 15.617 1 69.06 57 GLY B O 1
ATOM 1551 N N . ILE B 1 58 ? 5.688 -14.664 15.203 1 77.38 58 ILE B N 1
ATOM 1552 C CA . ILE B 1 58 ? 4.77 -14.555 14.078 1 77.38 58 ILE B CA 1
ATOM 1553 C C . ILE B 1 58 ? 5.434 -15.102 12.82 1 77.38 58 ILE B C 1
ATOM 1555 O O . ILE B 1 58 ? 6.449 -14.57 12.359 1 77.38 58 ILE B O 1
ATOM 1559 N N . GLU B 1 59 ? 4.961 -16.188 12.25 1 86.69 59 GLU B N 1
ATOM 1560 C CA . GLU B 1 59 ? 5.438 -16.797 11.008 1 86.69 59 GLU B CA 1
ATOM 1561 C C . GLU B 1 59 ? 4.664 -16.281 9.805 1 86.69 59 GLU B C 1
ATOM 1563 O O . GLU B 1 59 ? 3.432 -16.234 9.82 1 86.69 59 GLU B O 1
ATOM 1568 N N . PRO B 1 60 ? 5.395 -15.883 8.852 1 92.38 60 PRO B N 1
ATOM 1569 C CA . PRO B 1 60 ? 4.703 -15.367 7.664 1 92.38 60 PRO B CA 1
ATOM 1570 C C . PRO B 1 60 ? 3.795 -16.406 7.016 1 92.38 60 PRO B C 1
ATOM 1572 O O . PRO B 1 60 ? 4.156 -17.594 6.945 1 92.38 60 PRO B O 1
ATOM 1575 N N . GLU B 1 61 ? 2.645 -16.016 6.715 1 94.81 61 GLU B N 1
ATOM 1576 C CA . GLU B 1 61 ? 1.656 -16.828 6.023 1 94.81 61 GLU B CA 1
ATOM 1577 C C . GLU B 1 61 ? 1.147 -16.141 4.766 1 94.81 61 GLU B C 1
ATOM 1579 O O . GLU B 1 61 ? 0.89 -14.93 4.773 1 94.81 61 GLU B O 1
ATOM 1584 N N . VAL B 1 62 ? 1.102 -16.938 3.672 1 95.88 62 VAL B N 1
ATOM 1585 C CA . VAL B 1 62 ? 0.561 -16.406 2.426 1 95.88 62 VAL B CA 1
ATOM 1586 C C . VAL B 1 62 ? -0.461 -17.375 1.847 1 95.88 62 VAL B C 1
ATOM 1588 O O . VAL B 1 62 ? -0.201 -18.578 1.757 1 95.88 62 VAL B O 1
ATOM 1591 N N . GLN B 1 63 ? -1.621 -16.891 1.557 1 96.81 63 GLN B N 1
ATOM 1592 C CA . GLN B 1 63 ? -2.658 -17.641 0.859 1 96.81 63 GLN B CA 1
ATOM 1593 C C . GLN B 1 63 ? -3.02 -16.969 -0.468 1 96.81 63 GLN B C 1
ATOM 1595 O O . GLN B 1 63 ? -3.145 -15.75 -0.544 1 96.81 63 GLN B O 1
ATOM 1600 N N . VAL B 1 64 ? -3.092 -17.797 -1.483 1 95.38 64 VAL B N 1
ATOM 1601 C CA . VAL B 1 64 ? -3.461 -17.297 -2.807 1 95.38 64 VAL B CA 1
ATOM 1602 C C . VAL B 1 64 ? -4.551 -18.188 -3.404 1 95.38 64 VAL B C 1
ATOM 1604 O O . VAL B 1 64 ? -4.449 -19.422 -3.365 1 95.38 64 VAL B O 1
ATOM 1607 N N . ALA B 1 65 ? -5.574 -17.531 -3.867 1 95 65 ALA B N 1
ATOM 1608 C CA . ALA B 1 65 ? -6.66 -18.281 -4.492 1 95 65 ALA B CA 1
ATOM 1609 C C . ALA B 1 65 ? -7.137 -17.594 -5.77 1 95 65 ALA B C 1
ATOM 1611 O O . ALA B 1 65 ? -7.176 -16.359 -5.844 1 95 65 ALA B O 1
ATOM 1612 N N . HIS B 1 66 ? -7.539 -18.391 -6.656 1 92 66 HIS B N 1
ATOM 1613 C CA . HIS B 1 66 ? -8.172 -17.875 -7.859 1 92 66 HIS B CA 1
ATOM 1614 C C . HIS B 1 66 ? -9.609 -17.422 -7.574 1 92 66 HIS B C 1
ATOM 1616 O O . HIS B 1 66 ? -10.375 -18.156 -6.945 1 92 66 HIS B O 1
ATOM 1622 N N . ILE B 1 67 ? -9.93 -16.266 -7.961 1 90.5 67 ILE B N 1
ATOM 1623 C CA . ILE B 1 67 ? -11.305 -15.805 -7.781 1 90.5 67 ILE B CA 1
ATOM 1624 C C . ILE B 1 67 ? -11.906 -15.445 -9.133 1 90.5 67 ILE B C 1
ATOM 1626 O O . ILE B 1 67 ? -12.992 -14.859 -9.203 1 90.5 67 ILE B O 1
ATOM 1630 N N . GLY B 1 68 ? -11.289 -15.734 -10.211 1 84.56 68 GLY B N 1
ATOM 1631 C CA . GLY B 1 68 ? -11.656 -15.516 -11.602 1 84.56 68 GLY B CA 1
ATOM 1632 C C . GLY B 1 68 ? -10.578 -15.945 -12.57 1 84.56 68 GLY B C 1
ATOM 1633 O O . GLY B 1 68 ? -9.578 -16.547 -12.172 1 84.56 68 GLY B O 1
ATOM 1634 N N . THR B 1 69 ? -10.773 -15.758 -13.781 1 82.75 69 THR B N 1
ATOM 1635 C CA . THR B 1 69 ? -9.828 -16.172 -14.812 1 82.75 69 THR B CA 1
ATOM 1636 C C . THR B 1 69 ? -8.508 -15.43 -14.664 1 82.75 69 THR B C 1
ATOM 1638 O O . THR B 1 69 ? -7.438 -16.031 -14.781 1 82.75 69 THR B O 1
ATOM 1641 N N . SER B 1 70 ? -8.555 -14.148 -14.336 1 87.56 70 SER B N 1
ATOM 1642 C CA . SER B 1 70 ? -7.332 -13.352 -14.25 1 87.56 70 SER B CA 1
ATOM 1643 C C . SER B 1 70 ? -7.227 -12.641 -12.906 1 87.56 70 SER B C 1
ATOM 1645 O O . SER B 1 70 ? -6.477 -11.672 -12.773 1 87.56 70 SER B O 1
ATOM 1647 N N . LYS B 1 71 ? -8.023 -13.125 -11.914 1 91.06 71 LYS B N 1
ATOM 1648 C CA . LYS B 1 71 ? -8.07 -12.453 -10.625 1 91.06 71 LYS B CA 1
ATOM 1649 C C . LYS B 1 71 ? -7.625 -13.391 -9.5 1 91.06 71 LYS B C 1
ATOM 1651 O O . LYS B 1 71 ? -7.977 -14.57 -9.492 1 91.06 71 LYS B O 1
ATOM 1656 N N . LEU B 1 72 ? -6.844 -12.859 -8.648 1 93.81 72 LEU B N 1
ATOM 1657 C CA . LEU B 1 72 ? -6.371 -13.617 -7.492 1 93.81 72 LEU B CA 1
ATOM 1658 C C . LEU B 1 72 ? -6.762 -12.922 -6.191 1 93.81 72 LEU B C 1
ATOM 1660 O O . LEU B 1 72 ? -6.848 -11.695 -6.137 1 93.81 72 LEU B O 1
ATOM 1664 N N . TRP B 1 73 ? -7.09 -13.703 -5.238 1 95.56 73 TRP B N 1
ATOM 1665 C CA . TRP B 1 73 ? -7.191 -13.258 -3.854 1 95.56 73 TRP B CA 1
ATOM 1666 C C . TRP B 1 73 ? -5.938 -13.633 -3.068 1 95.56 73 TRP B C 1
ATOM 1668 O O . TRP B 1 73 ? -5.469 -14.773 -3.139 1 95.56 73 TRP B O 1
ATOM 1678 N N . ILE B 1 74 ? -5.391 -12.648 -2.391 1 97.12 74 ILE B N 1
ATOM 1679 C CA . ILE B 1 74 ? -4.145 -12.836 -1.657 1 97.12 74 ILE B CA 1
ATOM 1680 C C . ILE B 1 74 ? -4.336 -12.414 -0.201 1 97.12 74 ILE B C 1
ATOM 1682 O O . ILE B 1 74 ? -4.91 -11.359 0.078 1 97.12 74 ILE B O 1
ATOM 1686 N N . LYS B 1 75 ? -3.969 -13.266 0.698 1 97.31 75 LYS B N 1
ATOM 1687 C CA . LYS B 1 75 ? -3.908 -12.961 2.125 1 97.31 75 LYS B CA 1
ATOM 1688 C C . LYS B 1 75 ? -2.498 -13.164 2.67 1 97.31 75 LYS B C 1
ATOM 1690 O O . LYS B 1 75 ? -1.897 -14.219 2.477 1 97.31 75 LYS B O 1
ATOM 1695 N N . ILE B 1 76 ? -1.99 -12.148 3.334 1 97.12 76 ILE B N 1
ATOM 1696 C CA . ILE B 1 76 ? -0.646 -12.211 3.898 1 97.12 76 ILE B CA 1
ATOM 1697 C C . ILE B 1 76 ? -0.696 -11.883 5.387 1 97.12 76 ILE B C 1
ATOM 1699 O O . ILE B 1 76 ? -1.334 -10.906 5.793 1 97.12 76 ILE B O 1
ATOM 1703 N N . VAL B 1 77 ? -0.084 -12.703 6.18 1 94.38 77 VAL B N 1
ATOM 1704 C CA . VAL B 1 77 ? 0.165 -12.43 7.59 1 94.38 77 VAL B CA 1
ATOM 1705 C C . VAL B 1 77 ? 1.666 -12.453 7.867 1 94.38 77 VAL B C 1
ATOM 1707 O O . VAL B 1 77 ? 2.348 -13.422 7.539 1 94.38 77 VAL B O 1
ATOM 1710 N N . CYS B 1 78 ? 2.148 -11.328 8.414 1 92.81 78 CYS B N 1
ATOM 1711 C CA . CYS B 1 78 ? 3.578 -11.258 8.695 1 92.81 78 CYS B CA 1
ATOM 1712 C C . CYS B 1 78 ? 3.873 -10.234 9.781 1 92.81 78 CYS B C 1
ATOM 1714 O O . CYS B 1 78 ? 2.955 -9.609 10.312 1 92.81 78 CYS B O 1
ATOM 1716 N N . GLN B 1 79 ? 5.047 -10.242 10.211 1 91.62 79 GLN B N 1
ATOM 1717 C CA . GLN B 1 79 ? 5.477 -9.227 11.164 1 91.62 79 GLN B CA 1
ATOM 1718 C C . GLN B 1 79 ? 5.457 -7.836 10.523 1 91.62 79 GLN B C 1
ATOM 1720 O O . GLN B 1 79 ? 5.887 -7.664 9.383 1 91.62 79 GLN B O 1
ATOM 1725 N N . LYS B 1 80 ? 4.91 -6.945 11.242 1 92.38 80 LYS B N 1
ATOM 1726 C CA . LYS B 1 80 ? 4.918 -5.566 10.758 1 92.38 80 LYS B CA 1
ATOM 1727 C C . LYS B 1 80 ? 6.309 -4.953 10.875 1 92.38 80 LYS B C 1
ATOM 1729 O O . LYS B 1 80 ? 6.93 -5.004 11.938 1 92.38 80 LYS B O 1
ATOM 1734 N N . LYS B 1 81 ? 6.816 -4.422 9.805 1 87.06 81 LYS B N 1
ATOM 1735 C CA . LYS B 1 81 ? 8.07 -3.678 9.742 1 87.06 81 LYS B CA 1
ATOM 1736 C C . LYS B 1 81 ? 7.859 -2.305 9.109 1 87.06 81 LYS B C 1
ATOM 1738 O O . LYS B 1 81 ? 7.102 -2.17 8.148 1 87.06 81 LYS B O 1
ATOM 1743 N N . ARG B 1 82 ? 8.477 -1.327 9.742 1 82.12 82 ARG B N 1
ATOM 1744 C CA . ARG B 1 82 ? 8.391 -0.001 9.141 1 82.12 82 ARG B CA 1
ATOM 1745 C C . ARG B 1 82 ? 8.828 -0.034 7.68 1 82.12 82 ARG B C 1
ATOM 1747 O O . ARG B 1 82 ? 9.883 -0.581 7.352 1 82.12 82 ARG B O 1
ATOM 1754 N N . GLY B 1 83 ? 7.91 0.461 6.832 1 87.25 83 GLY B N 1
ATOM 1755 C CA . GLY B 1 83 ? 8.227 0.487 5.41 1 87.25 83 GLY B CA 1
ATOM 1756 C C . GLY B 1 83 ? 8.008 -0.849 4.727 1 87.25 83 GLY B C 1
ATOM 1757 O O . GLY B 1 83 ? 8.148 -0.958 3.506 1 87.25 83 GLY B O 1
ATOM 1758 N N . GLY B 1 84 ? 7.781 -1.882 5.477 1 91.38 84 GLY B N 1
ATOM 1759 C CA . GLY B 1 84 ? 7.613 -3.209 4.906 1 91.38 84 GLY B CA 1
ATOM 1760 C C . GLY B 1 84 ? 6.441 -3.305 3.951 1 91.38 84 GLY B C 1
ATOM 1761 O O . GLY B 1 84 ? 6.543 -3.928 2.893 1 91.38 84 GLY B O 1
ATOM 1762 N N . PHE B 1 85 ? 5.34 -2.678 4.328 1 93.94 85 PHE B N 1
ATOM 1763 C CA . PHE B 1 85 ? 4.152 -2.693 3.486 1 93.94 85 PHE B CA 1
ATOM 1764 C C . PHE B 1 85 ? 4.434 -2.035 2.141 1 93.94 85 PHE B C 1
ATOM 1766 O O . PHE B 1 85 ? 4.035 -2.555 1.095 1 93.94 85 PHE B O 1
ATOM 1773 N N . THR B 1 86 ? 5.172 -0.969 2.191 1 91.25 86 THR B N 1
ATOM 1774 C CA . THR B 1 86 ? 5.535 -0.27 0.964 1 91.25 86 THR B CA 1
ATOM 1775 C C . THR B 1 86 ? 6.363 -1.169 0.053 1 91.25 86 THR B C 1
ATOM 1777 O O . THR B 1 86 ? 6.109 -1.246 -1.15 1 91.25 86 THR B O 1
ATOM 1780 N N . LYS B 1 87 ? 7.258 -1.842 0.627 1 87.44 87 LYS B N 1
ATOM 1781 C CA . LYS B 1 87 ? 8.094 -2.764 -0.139 1 87.44 87 LYS B CA 1
ATOM 1782 C C . LYS B 1 87 ? 7.258 -3.893 -0.738 1 87.44 87 LYS B C 1
ATOM 1784 O O . LYS B 1 87 ? 7.496 -4.316 -1.871 1 87.44 87 LYS B O 1
ATOM 1789 N N . LEU B 1 88 ? 6.316 -4.359 0.019 1 94.06 88 LEU B N 1
ATOM 1790 C CA . LEU B 1 88 ? 5.418 -5.402 -0.461 1 94.06 88 LEU B CA 1
ATOM 1791 C C . LEU B 1 88 ? 4.594 -4.91 -1.645 1 94.06 88 LEU B C 1
ATOM 1793 O O . LEU B 1 88 ? 4.488 -5.594 -2.664 1 94.06 88 LEU B O 1
ATOM 1797 N N . MET B 1 89 ? 4.047 -3.699 -1.553 1 93.56 89 MET B N 1
ATOM 1798 C CA . MET B 1 89 ? 3.236 -3.137 -2.631 1 93.56 89 MET B CA 1
ATOM 1799 C C . MET B 1 89 ? 4.078 -2.918 -3.885 1 93.56 89 MET B C 1
ATOM 1801 O O . MET B 1 89 ? 3.607 -3.15 -5 1 93.56 89 MET B O 1
ATOM 1805 N N . GLU B 1 90 ? 5.324 -2.586 -3.672 1 86.31 90 GLU B N 1
ATOM 1806 C CA . GLU B 1 90 ? 6.242 -2.445 -4.797 1 86.31 90 GLU B CA 1
ATOM 1807 C C . GLU B 1 90 ? 6.48 -3.785 -5.488 1 86.31 90 GLU B C 1
ATOM 1809 O O . GLU B 1 90 ? 6.434 -3.873 -6.715 1 86.31 90 GLU B O 1
ATOM 1814 N N . ALA B 1 91 ? 6.73 -4.758 -4.66 1 88.06 91 ALA B N 1
ATOM 1815 C CA . ALA B 1 91 ? 6.961 -6.09 -5.215 1 88.06 91 ALA B CA 1
ATOM 1816 C C . ALA B 1 91 ? 5.742 -6.578 -5.988 1 88.06 91 ALA B C 1
ATOM 1818 O O . ALA B 1 91 ? 5.875 -7.145 -7.078 1 88.06 91 ALA B O 1
ATOM 1819 N N . MET B 1 92 ? 4.562 -6.344 -5.508 1 90.69 92 MET B N 1
ATOM 1820 C CA . MET B 1 92 ? 3.326 -6.75 -6.168 1 90.69 92 MET B CA 1
ATOM 1821 C C . MET B 1 92 ? 3.148 -6.012 -7.488 1 90.69 92 MET B C 1
ATOM 1823 O O . MET B 1 92 ? 2.693 -6.598 -8.477 1 90.69 92 MET B O 1
ATOM 1827 N N . ASN B 1 93 ? 3.52 -4.766 -7.473 1 85.62 93 ASN B N 1
ATOM 1828 C CA . ASN B 1 93 ? 3.484 -3.979 -8.703 1 85.62 93 ASN B CA 1
ATOM 1829 C C . ASN B 1 93 ? 4.434 -4.543 -9.758 1 85.62 93 ASN B C 1
ATOM 1831 O O . ASN B 1 93 ? 4.066 -4.66 -10.93 1 85.62 93 ASN B O 1
ATOM 1835 N N . VAL B 1 94 ? 5.57 -4.926 -9.305 1 78.56 94 VAL B N 1
ATOM 1836 C CA . VAL B 1 94 ? 6.586 -5.48 -10.195 1 78.56 94 VAL B CA 1
ATOM 1837 C C . VAL B 1 94 ? 6.094 -6.805 -10.773 1 78.56 94 VAL B C 1
ATOM 1839 O O . VAL B 1 94 ? 6.367 -7.121 -11.938 1 78.56 94 VAL B O 1
ATOM 1842 N N . LEU B 1 95 ? 5.254 -7.551 -10 1 82.38 95 LEU B N 1
ATOM 1843 C CA . LEU B 1 95 ? 4.695 -8.82 -10.453 1 82.38 95 LEU B CA 1
ATOM 1844 C C . LEU B 1 95 ? 3.58 -8.586 -11.469 1 82.38 95 LEU B C 1
ATOM 1846 O O . LEU B 1 95 ? 3.084 -9.539 -12.078 1 82.38 95 LEU B O 1
ATOM 1850 N N . GLY B 1 96 ? 3.256 -7.344 -11.617 1 83.44 96 GLY B N 1
ATOM 1851 C CA . GLY B 1 96 ? 2.246 -7.004 -12.602 1 83.44 96 GLY B CA 1
ATOM 1852 C C . GLY B 1 96 ? 0.832 -7.059 -12.055 1 83.44 96 GLY B C 1
ATOM 1853 O O . GLY B 1 96 ? -0.129 -7.191 -12.82 1 83.44 96 GLY B O 1
ATOM 1854 N N . PHE B 1 97 ? 0.734 -7.043 -10.766 1 88.38 97 PHE B N 1
ATOM 1855 C CA . PHE B 1 97 ? -0.595 -7.09 -10.172 1 88.38 97 PHE B CA 1
ATOM 1856 C C . PHE B 1 97 ? -1.269 -5.723 -10.234 1 88.38 97 PHE B C 1
ATOM 1858 O O . PHE B 1 97 ? -0.652 -4.703 -9.922 1 88.38 97 PHE B O 1
ATOM 1865 N N . ASP B 1 98 ? -2.416 -5.75 -10.758 1 90.44 98 ASP B N 1
ATOM 1866 C CA . ASP B 1 98 ? -3.283 -4.578 -10.656 1 90.44 98 ASP B CA 1
ATOM 1867 C C . ASP B 1 98 ? -4.199 -4.676 -9.438 1 90.44 98 ASP B C 1
ATOM 1869 O O . ASP B 1 98 ? -5.098 -5.52 -9.391 1 90.44 98 ASP B O 1
ATOM 1873 N N . LEU B 1 99 ? -3.92 -3.818 -8.516 1 93.81 99 LEU B N 1
ATOM 1874 C CA . LEU B 1 99 ? -4.633 -3.881 -7.242 1 93.81 99 LEU B CA 1
ATOM 1875 C C . LEU B 1 99 ? -6.039 -3.303 -7.375 1 93.81 99 LEU B C 1
ATOM 1877 O O . LEU B 1 99 ? -6.207 -2.176 -7.848 1 93.81 99 LEU B O 1
ATOM 1881 N N . ASN B 1 100 ? -7.02 -4.035 -6.984 1 90.81 100 ASN B N 1
ATOM 1882 C CA . ASN B 1 100 ? -8.414 -3.607 -7.043 1 90.81 100 ASN B CA 1
ATOM 1883 C C . ASN B 1 100 ? -8.961 -3.283 -5.652 1 90.81 100 ASN B C 1
ATOM 1885 O O . ASN B 1 100 ? -9.5 -2.197 -5.43 1 90.81 100 ASN B O 1
ATOM 1889 N N . ASP B 1 101 ? -8.836 -4.301 -4.816 1 92.88 101 ASP B N 1
ATOM 1890 C CA . ASP B 1 101 ? -9.219 -4.121 -3.422 1 92.88 101 ASP B CA 1
ATOM 1891 C C . ASP B 1 101 ? -8.117 -4.613 -2.48 1 92.88 101 ASP B C 1
ATOM 1893 O O . ASP B 1 101 ? -7.648 -5.742 -2.607 1 92.88 101 ASP B O 1
ATOM 1897 N N . THR B 1 102 ? -7.645 -3.709 -1.604 1 96.94 102 THR B N 1
ATOM 1898 C CA . THR B 1 102 ? -6.617 -4.09 -0.642 1 96.94 102 THR B CA 1
ATOM 1899 C C . THR B 1 102 ? -6.934 -3.525 0.74 1 96.94 102 THR B C 1
ATOM 1901 O O . THR B 1 102 ? -7.289 -2.352 0.871 1 96.94 102 THR B O 1
ATOM 1904 N N . SER B 1 103 ? -6.82 -4.34 1.705 1 95.75 103 SER B N 1
ATOM 1905 C CA . SER B 1 103 ? -6.977 -3.945 3.102 1 95.75 103 SER B CA 1
ATOM 1906 C C . SER B 1 103 ? -5.777 -4.383 3.938 1 95.75 103 SER B C 1
ATOM 1908 O O . SER B 1 103 ? -5.285 -5.5 3.789 1 95.75 103 SER B O 1
ATOM 1910 N N . VAL B 1 104 ? -5.324 -3.492 4.758 1 97.31 104 VAL B N 1
ATOM 1911 C CA . VAL B 1 104 ? -4.16 -3.752 5.594 1 97.31 104 VAL B CA 1
ATOM 1912 C C . VAL B 1 104 ? -4.445 -3.32 7.031 1 97.31 104 VAL B C 1
ATOM 1914 O O . VAL B 1 104 ? -4.953 -2.221 7.266 1 97.31 104 VAL B O 1
ATOM 1917 N N . THR B 1 105 ? -4.172 -4.152 7.945 1 92.44 105 THR B N 1
ATOM 1918 C CA . THR B 1 105 ? -4.355 -3.828 9.359 1 92.44 105 THR B CA 1
ATOM 1919 C C . THR B 1 105 ? -3.184 -4.344 10.188 1 92.44 105 THR B C 1
ATOM 1921 O O . THR B 1 105 ? -2.744 -5.48 10.008 1 92.44 105 THR B O 1
ATOM 1924 N N . ALA B 1 106 ? -2.742 -3.445 11.031 1 91.88 106 ALA B N 1
ATOM 1925 C CA . ALA B 1 106 ? -1.645 -3.816 11.922 1 91.88 106 ALA B CA 1
ATOM 1926 C C . ALA B 1 106 ? -2.129 -3.953 13.359 1 91.88 106 ALA B C 1
ATOM 1928 O O . ALA B 1 106 ? -2.938 -3.146 13.828 1 91.88 106 ALA B O 1
ATOM 1929 N N . SER B 1 107 ? -1.718 -5 13.984 1 87.06 107 SER B N 1
ATOM 1930 C CA . SER B 1 107 ? -2.059 -5.246 15.375 1 87.06 107 SER B CA 1
ATOM 1931 C C . SER B 1 107 ? -0.975 -6.062 16.078 1 87.06 107 SER B C 1
ATOM 1933 O O . SER B 1 107 ? -0.573 -7.121 15.578 1 87.06 107 SER B O 1
ATOM 1935 N N . LYS B 1 108 ? -0.573 -5.598 17.156 1 85.5 108 LYS B N 1
ATOM 1936 C CA . LYS B 1 108 ? 0.354 -6.312 18.031 1 85.5 108 LYS B CA 1
ATOM 1937 C C . LYS B 1 108 ? 1.578 -6.793 17.266 1 85.5 108 LYS B C 1
ATOM 1939 O O . LYS B 1 108 ? 1.957 -7.961 17.344 1 85.5 108 LYS B O 1
ATOM 1944 N N . GLY B 1 109 ? 2.092 -5.93 16.391 1 87.62 109 GLY B N 1
ATOM 1945 C CA . GLY B 1 109 ? 3.316 -6.207 15.648 1 87.62 109 GLY B CA 1
ATOM 1946 C C . GLY B 1 109 ? 3.092 -7.047 14.406 1 87.62 109 GLY B C 1
ATOM 1947 O O . GLY B 1 109 ? 4.031 -7.328 13.664 1 87.62 109 GLY B O 1
ATOM 1948 N N . ALA B 1 110 ? 1.859 -7.492 14.273 1 91.44 110 ALA B N 1
ATOM 1949 C CA . ALA B 1 110 ? 1.506 -8.266 13.086 1 91.44 110 ALA B CA 1
ATOM 1950 C C . ALA B 1 110 ? 0.824 -7.391 12.039 1 91.44 110 ALA B C 1
ATOM 1952 O O . ALA B 1 110 ? 0.167 -6.402 12.383 1 91.44 110 ALA B O 1
ATOM 1953 N N . LEU B 1 111 ? 1.071 -7.793 10.805 1 95.5 111 LEU B N 1
ATOM 1954 C CA . LEU B 1 111 ? 0.431 -7.133 9.672 1 95.5 111 LEU B CA 1
ATOM 1955 C C . LEU B 1 111 ? -0.416 -8.117 8.875 1 95.5 111 LEU B C 1
ATOM 1957 O O . LEU B 1 111 ? 0.056 -9.203 8.516 1 95.5 111 LEU B O 1
ATOM 1961 N N . LEU B 1 112 ? -1.668 -7.75 8.703 1 95.44 112 LEU B N 1
ATOM 1962 C CA . LEU B 1 112 ? -2.572 -8.5 7.844 1 95.44 112 LEU B CA 1
ATOM 1963 C C . LEU B 1 112 ? -2.898 -7.715 6.578 1 95.44 112 LEU B C 1
ATOM 1965 O O . LEU B 1 112 ? -3.408 -6.594 6.652 1 95.44 112 LEU B O 1
ATOM 1969 N N . VAL B 1 113 ? -2.576 -8.312 5.434 1 97.25 113 VAL B N 1
ATOM 1970 C CA . VAL B 1 113 ? -2.879 -7.707 4.141 1 97.25 113 VAL B CA 1
ATOM 1971 C C . VAL B 1 113 ? -3.811 -8.617 3.348 1 97.25 113 VAL B C 1
ATOM 1973 O O . VAL B 1 113 ? -3.521 -9.805 3.166 1 97.25 113 VAL B O 1
ATOM 1976 N N . THR B 1 114 ? -4.953 -8.18 2.91 1 96.62 114 THR B N 1
ATOM 1977 C CA . THR B 1 114 ? -5.859 -8.875 2.002 1 96.62 114 THR B CA 1
ATOM 1978 C C . THR B 1 114 ? -6.07 -8.062 0.726 1 96.62 114 THR B C 1
ATOM 1980 O O . THR B 1 114 ? -6.301 -6.855 0.782 1 96.62 114 THR B O 1
ATOM 1983 N N . SER B 1 115 ? -5.926 -8.75 -0.392 1 97.44 115 SER B N 1
ATOM 1984 C CA . SER B 1 115 ? -6.008 -8.008 -1.643 1 97.44 115 SER B CA 1
ATOM 1985 C C . SER B 1 115 ? -6.645 -8.844 -2.748 1 97.44 115 SER B C 1
ATOM 1987 O O . SER B 1 115 ? -6.379 -10.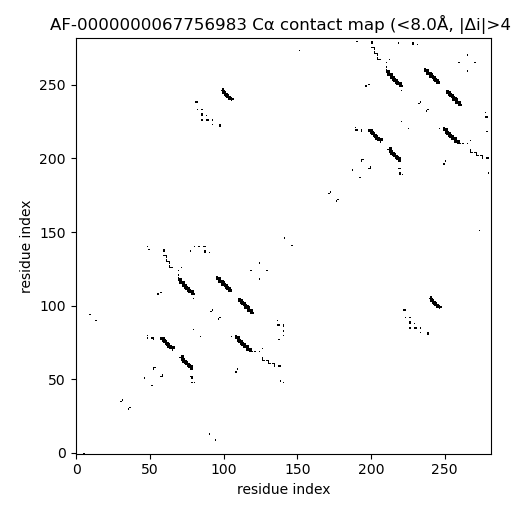039 -2.855 1 97.44 115 SER B O 1
ATOM 1989 N N . SER B 1 116 ? -7.477 -8.227 -3.475 1 95.31 116 SER B N 1
ATOM 1990 C CA . SER B 1 116 ? -7.918 -8.742 -4.766 1 95.31 116 SER B CA 1
ATOM 1991 C C . SER B 1 116 ? -7.168 -8.078 -5.914 1 95.31 116 SER B C 1
ATOM 1993 O O . SER B 1 116 ? -7.176 -6.852 -6.039 1 95.31 116 SER B O 1
ATOM 1995 N N . VAL B 1 117 ? -6.492 -8.922 -6.715 1 93.94 117 VAL B N 1
ATOM 1996 C CA . VAL B 1 117 ? -5.629 -8.352 -7.746 1 93.94 117 VAL B CA 1
ATOM 1997 C C . VAL B 1 117 ? -5.953 -8.984 -9.102 1 93.94 117 VAL B C 1
ATOM 1999 O O . VAL B 1 117 ? -6.418 -10.125 -9.164 1 93.94 117 VAL B O 1
ATOM 2002 N N . GLU B 1 118 ? -5.738 -8.18 -10.094 1 90.56 118 GLU B N 1
ATOM 2003 C CA . GLU B 1 118 ? -5.82 -8.688 -11.461 1 90.56 118 GLU B CA 1
ATOM 2004 C C . GLU B 1 118 ? -4.434 -8.836 -12.078 1 90.56 118 GLU B C 1
ATOM 2006 O O . GLU B 1 118 ? -3.576 -7.969 -11.898 1 90.56 118 GLU B O 1
ATOM 2011 N N . VAL B 1 119 ? -4.305 -10.008 -12.656 1 82.94 119 VAL B N 1
ATOM 2012 C CA . VAL B 1 119 ? -3.031 -10.234 -13.336 1 82.94 119 VAL B CA 1
ATOM 2013 C C . VAL B 1 119 ? -3.154 -9.852 -14.805 1 82.94 119 VAL B C 1
ATOM 2015 O O . VAL B 1 119 ? -4 -10.391 -15.523 1 82.94 119 VAL B O 1
ATOM 2018 N N . VAL B 1 120 ? -2.57 -8.859 -15.227 1 71.12 120 VAL B N 1
ATOM 2019 C CA . VAL B 1 120 ? -2.695 -8.336 -16.578 1 71.12 120 VAL B CA 1
ATOM 2020 C C . VAL B 1 120 ? -1.987 -9.266 -17.562 1 71.12 120 VAL B C 1
ATOM 2022 O O . VAL B 1 120 ? -2.387 -9.375 -18.719 1 71.12 120 VAL B O 1
ATOM 2025 N N . ARG B 1 121 ? -1.047 -10.102 -17.188 1 63.06 121 ARG B N 1
ATOM 2026 C CA . ARG B 1 121 ? -0.349 -10.891 -18.188 1 63.06 121 ARG B CA 1
ATOM 2027 C C . ARG B 1 121 ? -1.06 -12.219 -18.438 1 63.06 121 ARG B C 1
ATOM 2029 O O . ARG B 1 121 ? -1.644 -12.797 -17.516 1 63.06 121 ARG B O 1
ATOM 2036 N N . GLY B 1 122 ? -1.631 -12.453 -19.594 1 57.56 122 GLY B N 1
ATOM 2037 C CA . GLY B 1 122 ? -2.41 -13.516 -20.188 1 57.56 122 GLY B CA 1
ATOM 2038 C C . GLY B 1 122 ? -1.869 -14.906 -19.891 1 57.56 122 GLY B C 1
ATOM 2039 O O . GLY B 1 122 ? -2.287 -15.891 -20.5 1 57.56 122 GLY B O 1
ATOM 2040 N N . GLY B 1 123 ? -0.989 -15.031 -19.016 1 57.66 123 GLY B N 1
ATOM 2041 C CA . GLY B 1 123 ? -0.584 -16.422 -18.844 1 57.66 123 GLY B CA 1
ATOM 2042 C C . GLY B 1 123 ? -1.24 -17.078 -17.641 1 57.66 123 GLY B C 1
ATOM 2043 O O . GLY B 1 123 ? -1.944 -16.422 -16.875 1 57.66 123 GLY B O 1
ATOM 2044 N N . GLN B 1 124 ? -1.362 -18.406 -17.656 1 61.41 124 GLN B N 1
ATOM 2045 C CA . GLN B 1 124 ? -1.889 -19.156 -16.516 1 61.41 124 GLN B CA 1
ATOM 2046 C C . GLN B 1 124 ? -1.191 -18.75 -15.227 1 61.41 124 GLN B C 1
ATOM 2048 O O . GLN B 1 124 ? 0.036 -18.812 -15.125 1 61.41 124 GLN B O 1
ATOM 2053 N N . ILE B 1 125 ? -2.004 -18.188 -14.359 1 70.19 125 ILE B N 1
ATOM 2054 C CA . ILE B 1 125 ? -1.478 -17.766 -13.062 1 70.19 125 ILE B CA 1
ATOM 2055 C C . ILE B 1 125 ? -1.438 -18.953 -12.109 1 70.19 125 ILE B C 1
ATOM 2057 O O . ILE B 1 125 ? -2.455 -19.625 -11.898 1 70.19 125 ILE B O 1
ATOM 2061 N N . ASP B 1 126 ? -0.318 -19.406 -11.812 1 81 126 ASP B N 1
ATOM 2062 C CA . ASP B 1 126 ? -0.19 -20.484 -10.82 1 81 126 ASP B CA 1
ATOM 2063 C C . ASP B 1 126 ? -0.183 -19.906 -9.398 1 81 126 ASP B C 1
ATOM 2065 O O . ASP B 1 126 ? 0.808 -19.312 -8.969 1 81 126 ASP B O 1
ATOM 2069 N N . ALA B 1 127 ? -1.342 -20.125 -8.75 1 88.56 127 ALA B N 1
ATOM 2070 C CA . ALA B 1 127 ? -1.53 -19.578 -7.406 1 88.56 127 ALA B CA 1
ATOM 2071 C C . ALA B 1 127 ? -0.45 -20.094 -6.457 1 88.56 127 ALA B C 1
ATOM 2073 O O . ALA B 1 127 ? 0.018 -19.359 -5.586 1 88.56 127 ALA B O 1
ATOM 2074 N N . HIS B 1 128 ? -0.083 -21.312 -6.68 1 86.12 128 HIS B N 1
ATOM 2075 C CA . HIS B 1 128 ? 0.937 -21.906 -5.816 1 86.12 128 HIS B CA 1
ATOM 2076 C C . HIS B 1 128 ? 2.285 -21.219 -6.016 1 86.12 128 HIS B C 1
ATOM 2078 O O . HIS B 1 128 ? 2.99 -20.938 -5.043 1 86.12 128 HIS B O 1
ATOM 2084 N N . GLN B 1 129 ? 2.561 -21.047 -7.156 1 82.19 129 GLN B N 1
ATOM 2085 C CA . GLN B 1 129 ? 3.814 -20.359 -7.453 1 82.19 129 GLN B CA 1
ATOM 2086 C C . GLN B 1 129 ? 3.82 -18.938 -6.883 1 82.19 129 GLN B C 1
ATOM 2088 O O . GLN B 1 129 ? 4.82 -18.5 -6.316 1 82.19 129 GLN B O 1
ATOM 2093 N N . ILE B 1 130 ? 2.754 -18.188 -7.051 1 88.44 130 ILE B N 1
ATOM 2094 C CA . ILE B 1 130 ? 2.637 -16.812 -6.543 1 88.44 130 ILE B CA 1
ATOM 2095 C C . ILE B 1 130 ? 2.783 -16.812 -5.023 1 88.44 130 IL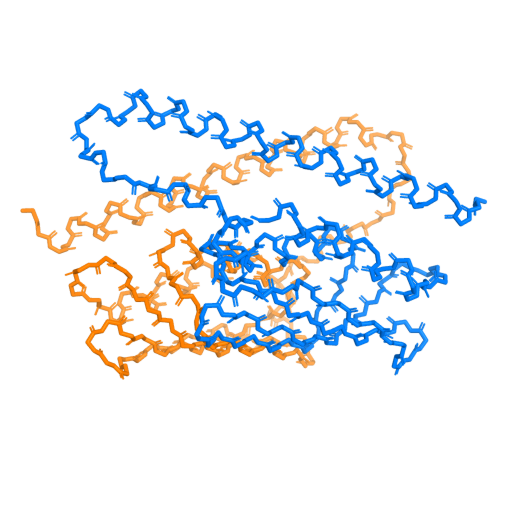E B C 1
ATOM 2097 O O . ILE B 1 130 ? 3.455 -15.953 -4.457 1 88.44 130 ILE B O 1
ATOM 2101 N N . ARG B 1 131 ? 2.182 -17.875 -4.453 1 92 131 ARG B N 1
ATOM 2102 C CA . ARG B 1 131 ? 2.283 -18.016 -3.006 1 92 131 ARG B CA 1
ATOM 2103 C C . ARG B 1 131 ? 3.74 -18.141 -2.568 1 92 131 ARG B C 1
ATOM 2105 O O . ARG B 1 131 ? 4.164 -17.469 -1.624 1 92 131 ARG B O 1
ATOM 2112 N N . GLU B 1 132 ? 4.477 -18.906 -3.23 1 87.12 132 GLU B N 1
ATOM 2113 C CA . GLU B 1 132 ? 5.879 -19.125 -2.881 1 87.12 132 GLU B CA 1
ATOM 2114 C C . GLU B 1 132 ? 6.703 -17.859 -3.105 1 87.12 132 GLU B C 1
ATOM 2116 O O . GLU B 1 132 ? 7.555 -17.516 -2.281 1 87.12 132 GLU B O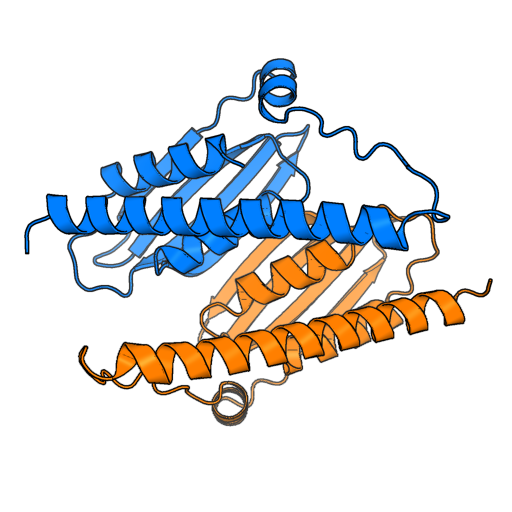 1
ATOM 2121 N N . ILE B 1 133 ? 6.395 -17.188 -4.152 1 86 133 ILE B N 1
ATOM 2122 C CA . ILE B 1 133 ? 7.109 -15.961 -4.469 1 86 133 ILE B CA 1
ATOM 2123 C C . ILE B 1 133 ? 6.844 -14.922 -3.383 1 86 133 ILE B C 1
ATOM 2125 O O . ILE B 1 133 ? 7.777 -14.281 -2.885 1 86 133 ILE B O 1
ATOM 2129 N N . LEU B 1 134 ? 5.621 -14.781 -3.023 1 90.88 134 LEU B N 1
ATOM 2130 C CA . LEU B 1 134 ? 5.246 -13.789 -2.018 1 90.88 134 LEU B CA 1
ATOM 2131 C C . LEU B 1 134 ? 5.844 -14.148 -0.659 1 90.88 134 LEU B C 1
ATOM 2133 O O . LEU B 1 134 ? 6.27 -13.258 0.085 1 90.88 134 LEU B O 1
ATOM 2137 N N . LEU B 1 135 ? 5.961 -15.422 -0.414 1 89.88 135 LEU B N 1
ATOM 2138 C CA . LEU B 1 135 ? 6.586 -15.859 0.83 1 89.88 135 LEU B CA 1
ATOM 2139 C C . LEU B 1 135 ? 8.055 -15.453 0.876 1 89.88 135 LEU B C 1
ATOM 2141 O O . LEU B 1 135 ? 8.531 -14.961 1.901 1 89.88 135 LEU B O 1
ATOM 2145 N N . GLU B 1 136 ? 8.672 -15.633 -0.173 1 83.88 136 GLU B N 1
ATOM 2146 C CA . GLU B 1 136 ? 10.07 -15.242 -0.261 1 83.88 136 GLU B CA 1
ATOM 2147 C C . GLU B 1 136 ? 10.234 -13.734 -0.103 1 83.88 136 GLU B C 1
ATOM 2149 O O . GLU B 1 136 ? 11.148 -13.273 0.587 1 83.88 136 GLU B O 1
ATOM 2154 N N . ILE B 1 137 ? 9.344 -13 -0.733 1 84.94 137 ILE B N 1
ATOM 2155 C CA . ILE B 1 137 ? 9.375 -11.539 -0.659 1 84.94 137 ILE B CA 1
ATOM 2156 C C . ILE B 1 137 ? 9.219 -11.094 0.792 1 84.94 137 ILE B C 1
ATOM 2158 O O . ILE B 1 137 ? 9.984 -10.266 1.283 1 84.94 137 ILE B O 1
ATOM 2162 N N . ILE B 1 138 ? 8.312 -11.68 1.489 1 89.31 138 ILE B N 1
ATOM 2163 C CA . ILE B 1 138 ? 7.984 -11.305 2.861 1 89.31 138 ILE B CA 1
ATOM 2164 C C . ILE B 1 138 ? 9.156 -11.633 3.779 1 89.31 138 ILE B C 1
ATOM 2166 O O . ILE B 1 138 ? 9.484 -10.859 4.68 1 89.31 138 ILE B O 1
ATOM 2170 N N . ARG B 1 139 ? 9.828 -12.695 3.465 1 81.38 139 ARG B N 1
ATOM 2171 C CA . ARG B 1 139 ? 10.969 -13.102 4.273 1 81.38 139 ARG B CA 1
ATOM 2172 C C . ARG B 1 139 ? 12.141 -12.148 4.082 1 81.38 139 ARG B C 1
ATOM 2174 O O . ARG B 1 139 ? 12.961 -11.969 4.988 1 81.38 139 ARG B O 1
ATOM 2181 N N . GLY B 1 140 ? 12.164 -11.562 2.932 1 78.44 140 GLY B N 1
ATOM 2182 C CA . GLY B 1 140 ? 13.242 -10.641 2.623 1 78.44 140 GLY B CA 1
ATOM 2183 C C . GLY B 1 140 ? 12.977 -9.227 3.096 1 78.44 140 GLY B C 1
ATOM 2184 O O . GLY B 1 140 ? 13.867 -8.375 3.068 1 78.44 140 GLY B O 1
ATOM 2185 N N . ILE B 1 141 ? 11.703 -8.984 3.428 1 80.5 141 ILE B N 1
ATOM 2186 C CA . ILE B 1 141 ? 11.336 -7.672 3.945 1 80.5 141 ILE B CA 1
ATOM 2187 C C . ILE B 1 141 ? 11.711 -7.578 5.426 1 80.5 141 ILE B C 1
ATOM 2189 O O . ILE B 1 141 ? 12.258 -6.566 5.871 1 80.5 141 ILE B O 1
#

Solvent-accessible surface area (backbone atoms only — not comparable to full-atom values): 15334 Å² total; per-residue (Å²): 135,58,76,67,56,56,50,51,49,48,51,48,46,48,48,50,47,47,49,48,50,48,49,48,49,51,48,48,50,49,47,41,58,65,67,38,66,76,62,80,76,72,73,73,69,74,63,55,56,68,60,49,19,57,71,69,64,49,67,73,41,62,45,49,39,75,76,51,97,50,30,36,37,38,40,38,36,32,54,57,47,91,62,34,64,41,52,49,43,44,52,42,42,73,73,43,43,43,79,36,37,38,38,36,42,53,55,96,59,30,28,39,40,40,33,36,28,32,47,74,66,90,58,89,77,54,43,67,57,51,28,52,51,52,46,53,52,59,72,71,95,137,57,76,66,56,55,51,50,50,48,50,47,46,47,47,49,46,48,48,46,49,47,48,45,49,49,47,47,50,48,47,44,56,62,66,47,61,76,61,85,77,76,73,74,68,75,64,54,55,68,60,50,18,59,69,68,63,48,68,71,40,62,45,50,40,75,75,53,96,49,29,36,38,37,40,36,37,32,54,56,46,92,61,33,64,41,52,50,45,44,53,40,42,73,72,41,44,44,79,36,36,37,37,36,42,51,54,95,59,30,28,40,39,39,32,36,29,33,48,72,66,90,58,91,78,52,43,66,58,51,29,54,51,52,48,53,51,60,72,70,96

Organism: Nicotiana tabacum (NCBI:txid4097)

Nearest PDB structures (foldseek):
  5is2-assembly1_A-2  TM=7.992E-01  e=1.474E-02  Mycobacterium avium 104
  5it4-assembly1_A-2  TM=7.356E-01  e=1.032E-02  Mycobacterium avium 104
  2nyi-assembly1_A  TM=8.326E-01  e=6.519E-02  Galdieria sulphuraria
  5t41-assembly1_A  TM=7.383E-01  e=3.193E-02  Mycobacterium avium 104
  3ibw-assembly1_B  TM=7.037E-01  e=3.193E-02  Chlorobaculum tepidum

pLDDT: mean 70.59, std 22.86, range [29.67, 97.44]